Protein AF-0000000076653773 (afdb_homodimer)

InterPro domains:
  IPR004235 Scytalone dehydratase [PIRSF024851] (6-159)
  IPR032710 NTF2-like domain superfamily [SSF54427] (7-157)
  IPR049884 Scytalone dehydratase-like [PF02982] (9-159)

Radius of gyration: 20.63 Å; Cα contacts (8 Å, |Δi|>4): 751; chains: 2; bounding box: 47×54×40 Å

Solvent-accessible surface area (backbone atoms only — not comparable to full-atom values): 16698 Å² total; per-residue (Å²): 126,78,69,38,83,61,54,62,64,56,52,53,53,54,40,30,48,52,32,44,51,28,51,20,56,44,68,66,34,60,68,62,40,57,71,42,45,28,72,47,22,30,39,41,35,50,86,76,80,65,43,72,36,82,68,36,44,37,70,56,52,50,52,56,50,52,27,64,34,41,65,38,17,86,42,44,48,49,44,53,42,32,57,65,69,51,72,35,25,44,94,86,69,32,36,42,36,41,30,35,31,39,37,40,36,39,21,31,76,43,90,84,61,82,47,79,68,35,41,21,33,38,40,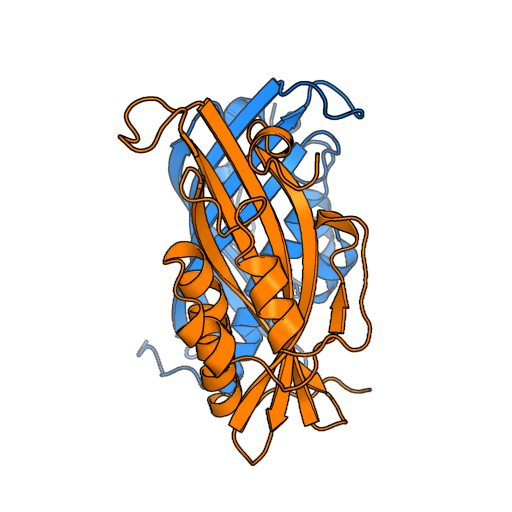32,38,37,36,36,31,33,37,68,58,94,87,36,80,20,43,30,27,39,37,61,45,78,76,52,68,44,83,44,50,84,67,54,45,68,48,85,102,126,78,70,40,84,56,54,58,71,58,52,54,54,54,48,50,48,54,51,44,50,28,50,20,56,45,66,65,35,61,69,62,40,56,71,42,45,28,73,48,22,31,40,42,35,51,84,79,79,65,42,70,38,81,66,36,46,38,70,56,51,51,50,56,50,50,27,64,34,42,67,38,16,84,41,45,48,49,42,53,43,73,38,37,45,36,70,35,24,43,90,86,66,32,35,40,38,41,30,36,32,39,39,38,35,38,21,31,78,44,90,84,62,81,48,80,66,36,43,20,33,36,38,34,37,37,34,36,32,33,36,68,58,95,87,37,81,19,43,29,27,40,37,62,45,81,75,52,68,46,80,45,51,85,68,54,45,66,48,86,102

Foldseek 3Di:
DPQDDDDVVVVVQVVVLVVQCFVCLQVVVLVSVLVFADQWAWEDCCVPLNDTDHTHGSVRVSCVCCPCLHSVVLQKGKGWDWDDKDWTADPVGKIKIKTWTKIKMWGAPDNVRPHTDWIKIWTWMKIWIWDDDPNHIHTHYIDIGTDDMDTCNVPRGRVSD/DPFDDDDPVVVVQVVVLVVQCFVCLQVVVLVSVLVFADQWAWEDCCVPLNDTDHTDGSVVVSCVCLPCLHSVVLQKGKGWDWDDKDWTADPVGKMKIKTWTKMKMWGAPDNVRPHTDWIKIWGWIKIWIWDDDPNHIHTHYIDIGTDDMDTDPVPGGRVSD

Secondary structure (DSSP, 8-state):
---BPPPHHHHHHHHHHHHHHHHHHHHT-HHHHHHHEEEEEEEEETTTTSEEEEEEEHHHHHHHHT-TTTTT-TTEEEEEEEEEEEEEE-TTS-EEEEEEEEEEEEEESSTT--SEEEEEEEEEEEEEEEEEETTEEEEEEEEEEEEEEEE-GGGT-STT-/---BPPPHHHHHHHHHHHHHHHHHHHHT-HHHHHHHEEEEEEEEETTTTSEEEEEEEHHHHHHHHT-TTTTT-TTEEEEEEEEEEEEEE-TTS-EEEEEEEEEEEEEESSTT--SEEEEEEEEEEEEEEEEEETTEEEEEEEEEEEEEEEE-GGGT-STT-

Sequence (322 aa):
MVASRVDPADALQVAAITFDWGDSLDAKDWDRLASIVAPELVVDYTVVTGEKWDAMPAKDFVAMVSDPGFVGDPLVVSQHFIGASKYEALSDGRIIGTHQLRAAHQRYTGPDKKTVEAKGHCHAVMQHTYAKIDGKWKLAGLKPTMYWNEHDFSKIFKGSQMVASRVDPADALQVAAITFDWGDSLDAKDWDRLASIVAPELVVDYTVVTGEKWDAMPAKDFVAMVSDPGFVGDPLVVSQHFIGASKYEALSDGRIIGTHQLRAAHQRYTGPDKKTVEAKGHCHAVMQHTYAKIDGKWKLAGLKPTMYWNEHDFSKIFKGSQ

Organism: Fusarium proliferatum (strain ET1) (NCBI:txid1227346)

Structure (mmCIF, N/CA/C/O backbone):
data_AF-0000000076653773-model_v1
#
loop_
_entity.id
_entity.type
_entity.pdbx_description
1 polymer 'Probable scytalone dehydratase'
#
loop_
_atom_site.group_PDB
_atom_site.id
_atom_site.type_symbol
_atom_site.label_atom_id
_atom_site.label_alt_id
_atom_site.label_comp_id
_atom_site.label_asym_id
_atom_site.label_entity_id
_atom_site.label_seq_id
_atom_site.pdbx_PDB_ins_code
_atom_site.Cartn_x
_atom_site.Cartn_y
_atom_site.Cartn_z
_atom_site.occupancy
_atom_site.B_iso_or_equiv
_atom_site.auth_seq_id
_atom_site.auth_comp_id
_atom_site.auth_asym_id
_atom_site.auth_atom_id
_atom_site.pdbx_PDB_model_num
ATOM 1 N N . MET A 1 1 ? 12.734 29.359 -9.758 1 43 1 MET A N 1
ATOM 2 C CA . MET A 1 1 ? 13.945 28.703 -9.258 1 43 1 MET A CA 1
ATOM 3 C C . MET A 1 1 ? 14.148 27.344 -9.922 1 43 1 MET A C 1
ATOM 5 O O . MET A 1 1 ? 13.188 26.641 -10.211 1 43 1 MET A O 1
ATOM 9 N N . VAL A 1 2 ? 15.188 27.203 -10.562 1 47.25 2 VAL A N 1
ATOM 10 C CA . VAL A 1 2 ? 15.438 26.047 -11.422 1 47.25 2 VAL A CA 1
ATOM 11 C C . VAL A 1 2 ? 15.273 24.766 -10.617 1 47.25 2 VAL A C 1
ATOM 13 O O . VAL A 1 2 ? 15.852 24.625 -9.539 1 47.25 2 VAL A O 1
ATOM 16 N N . ALA A 1 3 ? 14.156 24.078 -10.867 1 58.59 3 ALA A N 1
ATOM 17 C CA . ALA A 1 3 ? 13.945 22.75 -10.297 1 58.59 3 ALA A CA 1
ATOM 18 C C . ALA A 1 3 ? 15.188 21.891 -10.469 1 58.59 3 ALA A C 1
ATOM 20 O O . ALA A 1 3 ? 15.734 21.781 -11.57 1 58.59 3 ALA A O 1
ATOM 21 N N . SER A 1 4 ? 16.125 21.906 -9.359 1 75.5 4 SER A N 1
ATOM 22 C CA . SER A 1 4 ? 17.297 21.031 -9.469 1 75.5 4 SER A CA 1
ATOM 23 C C . SER A 1 4 ? 16.906 19.562 -9.352 1 75.5 4 SER A C 1
ATOM 25 O O . SER A 1 4 ? 15.852 19.234 -8.82 1 75.5 4 SER A O 1
ATOM 27 N N . ARG A 1 5 ? 17.609 18.812 -10.062 1 89.56 5 ARG A N 1
ATOM 28 C CA . ARG A 1 5 ? 17.484 17.359 -10.047 1 89.56 5 ARG A CA 1
ATOM 29 C C . ARG A 1 5 ? 17.594 16.812 -8.625 1 89.56 5 ARG A C 1
ATOM 31 O O . ARG A 1 5 ? 18.422 17.281 -7.844 1 89.56 5 ARG A O 1
ATOM 38 N N . VAL A 1 6 ? 16.734 16.062 -8.188 1 96.06 6 VAL A N 1
ATOM 39 C CA . VAL A 1 6 ? 16.75 15.43 -6.871 1 96.06 6 VAL A CA 1
ATOM 40 C C . VAL A 1 6 ? 17.688 14.227 -6.898 1 96.06 6 VAL A C 1
ATOM 42 O O . VAL A 1 6 ? 17.688 13.445 -7.859 1 96.06 6 VAL A O 1
ATOM 45 N N . ASP A 1 7 ? 18.562 14.086 -5.93 1 94.88 7 ASP A N 1
ATOM 46 C CA . ASP A 1 7 ? 19.391 12.898 -5.762 1 94.88 7 ASP A CA 1
ATOM 47 C C . ASP A 1 7 ? 18.531 11.648 -5.586 1 94.88 7 ASP A C 1
ATOM 49 O O . ASP A 1 7 ? 17.625 11.625 -4.75 1 94.88 7 ASP A O 1
ATOM 53 N N . PRO A 1 8 ? 18.844 10.609 -6.371 1 95.88 8 PRO A N 1
ATOM 54 C CA . PRO A 1 8 ? 18 9.406 -6.27 1 95.88 8 PRO A CA 1
ATOM 55 C C . PRO A 1 8 ? 17.984 8.828 -4.855 1 95.88 8 PRO A C 1
ATOM 57 O O . PRO A 1 8 ? 16.953 8.281 -4.426 1 95.88 8 PRO A O 1
ATOM 60 N N . ALA A 1 9 ? 19.031 8.883 -4.133 1 95 9 ALA A N 1
ATOM 61 C CA . ALA A 1 9 ? 19.047 8.383 -2.762 1 95 9 ALA A CA 1
ATOM 62 C C . ALA A 1 9 ? 18.109 9.195 -1.87 1 95 9 ALA A C 1
ATOM 64 O O . ALA A 1 9 ? 17.453 8.641 -0.989 1 95 9 ALA A O 1
ATOM 65 N N . ASP A 1 10 ? 18.078 10.516 -2.064 1 96.38 10 ASP A N 1
ATOM 66 C CA . ASP A 1 10 ? 17.141 11.375 -1.334 1 96.38 10 ASP A CA 1
ATOM 67 C C . ASP A 1 10 ? 15.703 11.078 -1.728 1 96.38 10 ASP A C 1
ATOM 69 O O . ASP A 1 10 ? 14.812 11.055 -0.873 1 96.38 10 ASP A O 1
ATOM 73 N N . ALA A 1 11 ? 15.484 10.805 -3.051 1 97.19 11 ALA A N 1
ATOM 74 C CA . ALA A 1 11 ? 14.148 10.492 -3.533 1 97.19 11 ALA A CA 1
ATOM 75 C C . ALA A 1 11 ? 13.609 9.227 -2.869 1 97.19 11 ALA A C 1
ATOM 77 O O . ALA A 1 11 ? 12.43 9.156 -2.508 1 97.19 11 ALA A O 1
ATOM 78 N N . LEU A 1 12 ? 14.484 8.25 -2.66 1 97.38 12 LEU A N 1
ATOM 79 C CA . LEU A 1 12 ? 14.07 7.016 -1.995 1 97.38 12 LEU A CA 1
ATOM 80 C C . LEU A 1 12 ? 13.695 7.285 -0.541 1 97.38 12 LEU A C 1
ATOM 82 O O . LEU A 1 12 ? 12.742 6.699 -0.025 1 97.38 12 LEU A O 1
ATOM 86 N N . GLN A 1 13 ? 14.398 8.188 0.102 1 97.31 13 GLN A N 1
ATOM 87 C CA . GLN A 1 13 ? 14.133 8.492 1.503 1 97.31 13 GLN A CA 1
ATOM 88 C C . GLN A 1 13 ? 12.805 9.219 1.662 1 97.31 13 GLN A C 1
ATOM 90 O O . GLN A 1 13 ? 12.016 8.898 2.557 1 97.31 13 GLN A O 1
ATOM 95 N N . VAL A 1 14 ? 12.578 10.188 0.774 1 98.44 14 VAL A N 1
ATOM 96 C CA . VAL A 1 14 ? 11.336 10.93 0.956 1 98.44 14 VAL A CA 1
ATOM 97 C C . VAL A 1 14 ? 10.164 10.102 0.438 1 98.44 14 VAL A C 1
ATOM 99 O O . VAL A 1 14 ? 9.047 10.219 0.947 1 98.44 14 VAL A O 1
ATOM 102 N N . ALA A 1 15 ? 10.359 9.156 -0.509 1 98.5 15 ALA A N 1
ATOM 103 C CA . ALA A 1 15 ? 9.32 8.195 -0.887 1 98.5 15 ALA A CA 1
ATOM 104 C C . ALA A 1 15 ? 8.93 7.316 0.295 1 98.5 15 ALA A C 1
ATOM 106 O O . ALA A 1 15 ? 7.754 6.992 0.475 1 98.5 15 ALA A O 1
ATOM 107 N N . ALA A 1 16 ? 9.898 6.926 1.063 1 98.5 16 ALA A N 1
ATOM 108 C CA . ALA A 1 16 ? 9.625 6.137 2.262 1 98.5 16 ALA A CA 1
ATOM 109 C C . ALA A 1 16 ? 8.766 6.918 3.25 1 98.5 16 ALA A C 1
ATOM 111 O O . ALA A 1 16 ? 7.898 6.348 3.914 1 98.5 16 ALA A O 1
ATOM 112 N N . ILE A 1 17 ? 8.984 8.188 3.352 1 98.88 17 ILE A N 1
ATOM 113 C CA . ILE A 1 17 ? 8.18 9.047 4.211 1 98.88 17 ILE A CA 1
ATOM 114 C C . ILE A 1 17 ? 6.742 9.086 3.691 1 98.88 17 ILE A C 1
ATOM 116 O O . ILE A 1 17 ? 5.789 9 4.473 1 98.88 17 ILE A O 1
ATOM 120 N N . THR A 1 18 ? 6.574 9.211 2.375 1 98.88 18 THR A N 1
ATOM 121 C CA . THR A 1 18 ? 5.242 9.211 1.774 1 98.88 18 THR A CA 1
ATOM 122 C C . THR A 1 18 ? 4.527 7.891 2.053 1 98.88 18 THR A C 1
ATOM 124 O O . THR A 1 18 ? 3.346 7.883 2.41 1 98.88 18 THR A O 1
ATOM 127 N N . PHE A 1 19 ? 5.234 6.785 1.894 1 98.88 19 PHE A N 1
ATOM 128 C CA . PHE A 1 19 ? 4.68 5.48 2.25 1 98.88 19 PHE A CA 1
ATOM 129 C C . PHE A 1 19 ? 4.219 5.469 3.703 1 98.88 19 PHE A C 1
ATOM 131 O O . PHE A 1 19 ? 3.09 5.074 3.998 1 98.88 19 PHE A O 1
ATOM 138 N N . ASP A 1 20 ? 5.086 5.859 4.57 1 98.88 20 ASP A N 1
ATOM 139 C CA . ASP A 1 20 ? 4.789 5.809 6 1 98.88 20 ASP A CA 1
ATOM 140 C C . ASP A 1 20 ? 3.637 6.746 6.355 1 98.88 20 ASP A C 1
ATOM 142 O O . ASP A 1 20 ? 2.842 6.449 7.25 1 98.88 20 ASP A O 1
ATOM 146 N N . TRP A 1 21 ? 3.6 7.926 5.695 1 98.88 21 TRP A N 1
ATOM 147 C CA . TRP A 1 21 ? 2.459 8.812 5.91 1 98.88 21 TRP A CA 1
ATOM 148 C C . TRP A 1 21 ? 1.149 8.094 5.586 1 98.88 21 TRP A C 1
ATOM 150 O O . TRP A 1 21 ? 0.257 8.008 6.434 1 98.88 21 TRP A O 1
ATOM 160 N N . GLY A 1 22 ? 1.02 7.559 4.461 1 98.81 22 GLY A N 1
ATOM 161 C CA . GLY A 1 22 ? -0.205 6.883 4.062 1 98.81 22 GLY A CA 1
ATOM 162 C C . GLY A 1 22 ? -0.528 5.676 4.918 1 98.81 22 GLY A C 1
ATOM 163 O O . GLY A 1 22 ? -1.649 5.539 5.414 1 98.81 22 GLY A O 1
ATOM 164 N N . ASP A 1 23 ? 0.45 4.852 5.086 1 98.81 23 ASP A N 1
ATOM 165 C CA . ASP A 1 23 ? 0.193 3.566 5.727 1 98.81 23 ASP A CA 1
ATOM 166 C C . ASP A 1 23 ? -0.025 3.734 7.227 1 98.81 23 ASP A C 1
ATOM 168 O O . ASP A 1 23 ? -0.75 2.953 7.848 1 98.81 23 ASP A O 1
ATOM 172 N N . SER A 1 24 ? 0.622 4.711 7.91 1 98.81 24 SER A N 1
ATOM 173 C CA . SER A 1 24 ? 0.341 4.938 9.328 1 98.81 24 SER A CA 1
ATOM 174 C C . SER A 1 24 ? -1.105 5.371 9.539 1 98.81 24 SER A C 1
ATOM 176 O O . SER A 1 24 ? -1.725 5.008 10.539 1 98.81 24 SER A O 1
ATOM 178 N N . LEU A 1 25 ? -1.676 6.199 8.609 1 98.69 25 LEU A N 1
ATOM 179 C CA . LEU A 1 25 ? -3.088 6.562 8.664 1 98.69 25 LEU A CA 1
ATOM 180 C C . LEU A 1 25 ? -3.973 5.324 8.57 1 98.69 25 LEU A C 1
ATOM 182 O O . LEU A 1 25 ? -4.887 5.145 9.375 1 98.69 25 LEU A O 1
ATOM 186 N N . ASP A 1 26 ? -3.703 4.469 7.637 1 98.75 26 ASP A N 1
ATOM 187 C CA . ASP A 1 26 ? -4.52 3.291 7.348 1 98.75 26 ASP A CA 1
ATOM 188 C C . ASP A 1 26 ? -4.453 2.283 8.492 1 98.75 26 ASP A C 1
ATOM 190 O O . ASP A 1 26 ? -5.445 1.621 8.805 1 98.75 26 ASP A O 1
ATOM 194 N N . ALA A 1 27 ? -3.248 2.152 9.125 1 98.5 27 ALA A N 1
ATOM 195 C CA . ALA A 1 27 ? -3.027 1.219 10.227 1 98.5 27 ALA A CA 1
ATOM 196 C C . ALA A 1 27 ? -3.354 1.866 11.57 1 98.5 27 ALA A C 1
ATOM 198 O O . ALA A 1 27 ? -3.303 1.208 12.609 1 98.5 27 ALA A O 1
ATOM 199 N N . LYS A 1 28 ? -3.656 3.135 11.562 1 98.44 28 LYS A N 1
ATOM 200 C CA . LYS A 1 28 ? -3.857 3.93 12.766 1 98.44 28 LYS A CA 1
ATOM 201 C C . LYS A 1 28 ? -2.678 3.781 13.727 1 98.44 28 LYS A C 1
ATOM 203 O O . LYS A 1 28 ? -2.867 3.553 14.922 1 98.44 28 LYS A O 1
ATOM 208 N N . ASP A 1 29 ? -1.509 3.848 13.172 1 98.75 29 ASP A N 1
ATOM 209 C CA . ASP A 1 29 ? -0.243 3.826 13.898 1 98.75 29 ASP A CA 1
ATOM 210 C C . ASP A 1 29 ? 0.295 5.238 14.109 1 98.75 29 ASP A C 1
ATOM 212 O O . ASP A 1 29 ? 1.144 5.703 13.344 1 98.75 29 ASP A O 1
ATOM 216 N N . TRP A 1 30 ? -0.108 5.887 15.133 1 98.81 30 TRP A N 1
ATOM 217 C CA . TRP A 1 30 ? 0.126 7.316 15.328 1 98.81 30 TRP A CA 1
ATOM 218 C C . TRP A 1 30 ? 1.553 7.574 15.797 1 98.81 30 TRP A C 1
ATOM 220 O O . TRP A 1 30 ? 2.123 8.633 15.523 1 98.81 30 TRP A O 1
ATOM 230 N N . ASP A 1 31 ? 2.158 6.641 16.484 1 98.75 31 ASP A N 1
ATOM 231 C CA . ASP A 1 31 ? 3.574 6.77 16.812 1 98.75 31 ASP A CA 1
ATOM 232 C C . ASP A 1 31 ? 4.434 6.816 15.555 1 98.75 31 ASP A C 1
ATOM 234 O O . ASP A 1 31 ? 5.383 7.602 15.477 1 98.75 31 ASP A O 1
ATOM 238 N N . ARG A 1 32 ? 4.121 5.945 14.641 1 98.69 32 ARG A N 1
ATOM 239 C CA . ARG A 1 32 ? 4.84 5.949 13.367 1 98.69 32 ARG A CA 1
ATOM 240 C C . ARG A 1 32 ? 4.637 7.266 12.625 1 98.69 32 ARG A C 1
ATOM 242 O O . ARG A 1 32 ? 5.59 7.836 12.094 1 98.69 32 ARG A O 1
ATOM 249 N N . LEU A 1 33 ? 3.361 7.809 12.57 1 98.88 33 LEU A N 1
ATOM 250 C CA . LEU A 1 33 ? 3.123 9.109 11.961 1 98.88 33 LEU A CA 1
ATOM 251 C C . LEU A 1 33 ? 3.967 10.188 12.633 1 98.88 33 LEU A C 1
ATOM 253 O O . LEU A 1 33 ? 4.641 10.969 11.961 1 98.88 33 LEU A O 1
ATOM 257 N N . ALA A 1 34 ? 4.016 10.172 13.922 1 98.81 34 ALA A N 1
ATOM 258 C CA . ALA A 1 34 ? 4.758 11.172 14.688 1 98.81 34 ALA A CA 1
ATOM 259 C C . ALA A 1 34 ? 6.25 11.102 14.383 1 98.81 34 ALA A C 1
ATOM 261 O O . ALA A 1 34 ? 6.938 12.125 14.383 1 98.81 34 ALA A O 1
ATOM 262 N N . SER A 1 35 ? 6.742 9.961 14.094 1 98.5 35 SER A N 1
ATOM 263 C CA . SER A 1 35 ? 8.18 9.758 13.914 1 98.5 35 SER A CA 1
ATOM 264 C C . SER A 1 35 ? 8.656 10.352 12.594 1 98.5 35 SER A C 1
ATOM 266 O O . SER A 1 35 ? 9.852 10.609 12.422 1 98.5 35 SER A O 1
ATOM 268 N N . ILE A 1 36 ? 7.793 10.625 11.648 1 98.75 36 ILE A N 1
ATOM 269 C CA . ILE A 1 36 ? 8.25 11.047 10.328 1 98.75 36 ILE A CA 1
ATOM 270 C C . ILE A 1 36 ? 7.957 12.531 10.125 1 98.75 36 ILE A C 1
ATOM 272 O O . ILE A 1 36 ? 8.375 13.125 9.125 1 98.75 36 ILE A O 1
ATOM 276 N N . VAL A 1 37 ? 7.219 13.211 11 1 98.75 37 VAL A N 1
ATOM 277 C CA . VAL A 1 37 ? 6.816 14.602 10.773 1 98.75 37 VAL A CA 1
ATOM 278 C C . VAL A 1 37 ? 7.852 15.539 11.391 1 98.75 37 VAL A C 1
ATOM 280 O O . VAL A 1 37 ? 8.469 15.219 12.406 1 98.75 37 VAL A O 1
ATOM 283 N N . ALA A 1 38 ? 8.094 16.688 10.781 1 98.81 38 ALA A N 1
ATOM 284 C CA . ALA A 1 38 ? 8.938 17.766 11.297 1 98.81 38 ALA A CA 1
ATOM 285 C C . ALA A 1 38 ? 8.32 18.406 12.531 1 98.81 38 ALA A C 1
ATOM 287 O O . ALA A 1 38 ? 7.113 18.281 12.766 1 98.81 38 ALA A O 1
ATOM 288 N N . PRO A 1 39 ? 9.094 19.109 13.312 1 98.5 39 PRO A N 1
ATOM 289 C CA . PRO A 1 39 ? 8.57 19.734 14.523 1 98.5 39 PRO A CA 1
ATOM 290 C C . PRO A 1 39 ? 7.402 20.688 14.234 1 98.5 39 PRO A C 1
ATOM 292 O O . PRO A 1 39 ? 6.496 20.812 15.062 1 98.5 39 PRO A O 1
ATOM 295 N N . GLU A 1 40 ? 7.5 21.328 13.062 1 98.25 40 GLU A N 1
ATOM 296 C CA . GLU A 1 40 ? 6.406 22.156 12.555 1 98.25 40 GLU A CA 1
ATOM 297 C C . GLU A 1 40 ? 6.117 21.844 11.094 1 98.25 40 GLU A C 1
ATOM 299 O O . GLU A 1 40 ? 7.035 21.547 10.32 1 98.25 40 GLU A O 1
ATOM 304 N N . LEU A 1 41 ? 4.844 21.953 10.781 1 98.19 41 LEU A N 1
ATOM 305 C CA . LEU A 1 41 ? 4.402 21.656 9.422 1 98.19 41 LEU A CA 1
ATOM 306 C C . LEU A 1 41 ? 3.541 22.781 8.867 1 98.19 41 LEU A C 1
ATOM 308 O O . LEU A 1 41 ? 2.734 23.359 9.594 1 98.19 41 LEU A O 1
ATOM 312 N N . VAL A 1 42 ? 3.678 23.031 7.578 1 98.56 42 VAL A N 1
ATOM 313 C CA . VAL A 1 42 ? 2.645 23.75 6.844 1 98.56 42 VAL A CA 1
ATOM 314 C C . VAL A 1 42 ? 1.527 22.781 6.445 1 98.56 42 VAL A C 1
ATOM 316 O O . VAL A 1 42 ? 1.763 21.812 5.711 1 98.56 42 VAL A O 1
ATOM 319 N N . VAL A 1 43 ? 0.323 22.984 6.949 1 98.44 43 VAL A N 1
ATOM 320 C CA . VAL A 1 43 ? -0.826 22.141 6.633 1 98.44 43 VAL A CA 1
ATOM 321 C C . VAL A 1 43 ? -1.891 22.969 5.914 1 98.44 43 VAL A C 1
ATOM 323 O O . VAL A 1 43 ? -2.518 23.844 6.516 1 98.44 43 VAL A O 1
ATOM 326 N N . ASP A 1 44 ? -2.018 22.734 4.637 1 98.06 44 ASP A N 1
ATOM 327 C CA . ASP A 1 44 ? -3.078 23.375 3.869 1 98.06 44 ASP A CA 1
ATOM 328 C C . ASP A 1 44 ? -4.238 22.406 3.619 1 98.06 44 ASP A C 1
ATOM 330 O O . ASP A 1 44 ? -4.305 21.766 2.568 1 98.06 44 ASP A O 1
ATOM 334 N N . TYR A 1 45 ? -5.223 22.297 4.52 1 95.81 45 TYR A N 1
ATOM 335 C CA . TYR A 1 45 ? -6.41 21.453 4.422 1 95.81 45 TYR A CA 1
ATOM 336 C C . TYR A 1 45 ? -7.633 22.281 4.035 1 95.81 45 TYR A C 1
ATOM 338 O O . TYR A 1 45 ? -8.758 21.953 4.41 1 95.81 45 TYR A O 1
ATOM 346 N N . THR A 1 46 ? -7.391 23.328 3.309 1 93.88 46 THR A N 1
ATOM 347 C CA . THR A 1 46 ? -8.492 24.172 2.85 1 93.88 46 THR A CA 1
ATOM 348 C C . THR A 1 46 ? -9.539 23.328 2.121 1 93.88 46 THR A C 1
ATOM 350 O O . THR A 1 46 ? -10.742 23.516 2.322 1 93.88 46 THR A O 1
ATOM 353 N N . VAL A 1 47 ? -9.227 22.359 1.385 1 89.44 47 VAL A N 1
ATOM 354 C CA . VAL A 1 47 ? -10.148 21.594 0.562 1 89.44 47 VAL A CA 1
ATOM 355 C C . VAL A 1 47 ? -10.719 20.422 1.372 1 89.44 47 VAL A C 1
ATOM 357 O O . VAL A 1 47 ? -11.602 19.703 0.906 1 89.44 47 VAL A O 1
ATOM 360 N N . VAL A 1 48 ? -10.188 20.172 2.562 1 85.12 48 VAL A N 1
ATOM 361 C CA . VAL A 1 48 ? -10.609 19.047 3.383 1 85.12 48 VAL A CA 1
ATOM 362 C C . VAL A 1 48 ? -11.484 19.547 4.535 1 85.12 48 VAL A C 1
ATOM 364 O O . VAL A 1 48 ? -12.641 19.141 4.664 1 85.12 48 VAL A O 1
ATOM 367 N N . THR A 1 49 ? -10.898 20.453 5.301 1 84.94 49 THR A N 1
ATOM 368 C CA . THR A 1 49 ? -11.578 20.938 6.5 1 84.94 49 THR A CA 1
ATOM 369 C C . THR A 1 49 ? -11.875 22.438 6.383 1 84.94 49 THR A C 1
ATOM 371 O O . THR A 1 49 ? -12.555 23.016 7.238 1 84.94 49 THR A O 1
ATOM 374 N N . GLY A 1 50 ? -11.328 23.094 5.398 1 89.75 50 GLY A N 1
ATOM 375 C CA . GLY A 1 50 ? -11.477 24.531 5.254 1 89.75 50 GLY A CA 1
ATOM 376 C C . GLY A 1 50 ? -10.414 25.312 6.008 1 89.75 50 GLY A C 1
ATOM 377 O O . GLY A 1 50 ? -10.492 26.531 6.105 1 89.75 50 GLY A O 1
ATOM 378 N N . GLU A 1 51 ? -9.422 24.672 6.602 1 93.44 51 GLU A N 1
ATOM 379 C CA . GLU A 1 51 ? -8.438 25.328 7.457 1 93.44 51 GLU A CA 1
ATOM 380 C C . GLU A 1 51 ? -7.031 25.219 6.871 1 93.44 51 GLU A C 1
ATOM 382 O O . GLU A 1 51 ? -6.754 24.312 6.078 1 93.44 51 GLU A O 1
ATOM 387 N N . LYS A 1 52 ? -6.246 26.156 7.23 1 97.25 52 LYS A N 1
ATOM 388 C CA . LYS A 1 52 ? -4.832 26.188 6.867 1 97.25 52 LYS A CA 1
ATOM 389 C C . LYS A 1 52 ? -3.977 26.656 8.039 1 97.25 52 LYS A C 1
ATOM 391 O O . LYS A 1 52 ? -4.348 27.594 8.758 1 97.25 52 LYS A O 1
ATOM 396 N N . TRP A 1 53 ? -2.873 26.031 8.242 1 97.81 53 TRP A N 1
ATOM 397 C CA . TRP A 1 53 ? -1.896 26.391 9.258 1 97.81 53 TRP A CA 1
ATOM 398 C C . TRP A 1 53 ? -0.506 26.547 8.648 1 97.81 53 TRP A C 1
ATOM 400 O O . TRP A 1 53 ? 0.014 25.625 8.023 1 97.81 53 TRP A O 1
ATOM 410 N N . ASP A 1 54 ? 0.133 27.641 8.844 1 97.44 54 ASP A N 1
ATOM 411 C CA . ASP A 1 54 ? 1.444 27.906 8.266 1 97.44 54 ASP A CA 1
ATOM 412 C C . ASP A 1 54 ? 2.555 27.266 9.094 1 97.44 54 ASP A C 1
ATOM 414 O O . ASP A 1 54 ? 3.658 27.031 8.594 1 97.44 54 ASP A O 1
ATOM 418 N N . ALA A 1 55 ? 2.234 27.047 10.352 1 98.06 55 ALA A N 1
ATOM 419 C CA . ALA A 1 55 ? 3.191 26.422 11.25 1 98.06 55 ALA A CA 1
ATOM 420 C C . ALA A 1 55 ? 2.475 25.625 12.344 1 98.06 55 ALA A C 1
ATOM 422 O O . ALA A 1 55 ? 2.348 26.109 13.477 1 98.06 55 ALA A O 1
ATOM 423 N N . MET A 1 56 ? 2.068 24.406 12.062 1 98.31 56 MET A N 1
ATOM 424 C CA . MET A 1 56 ? 1.393 23.562 13.031 1 98.31 56 MET A CA 1
ATOM 425 C C . MET A 1 56 ? 2.395 22.688 13.773 1 98.31 56 MET A C 1
ATOM 427 O O . MET A 1 56 ? 3.209 22 13.156 1 98.31 56 MET A O 1
ATOM 43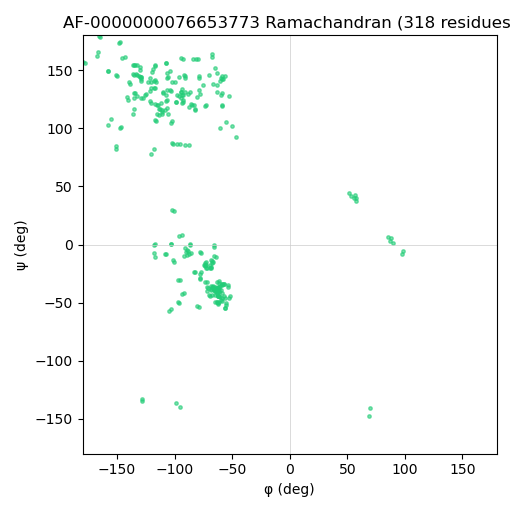1 N N . PRO A 1 57 ? 2.398 22.766 15.133 1 98.81 57 PRO A N 1
ATOM 432 C CA . PRO A 1 57 ? 3.26 21.812 15.852 1 98.81 57 PRO A CA 1
ATOM 433 C C . PRO A 1 57 ? 2.949 20.359 15.516 1 98.81 57 PRO A C 1
ATOM 435 O O . PRO A 1 57 ? 1.782 20 15.352 1 98.81 57 PRO A O 1
ATOM 438 N N . ALA A 1 58 ? 3.967 19.516 15.469 1 98.69 58 ALA A N 1
ATOM 439 C CA . ALA A 1 58 ? 3.838 18.109 15.148 1 98.69 58 ALA A CA 1
ATOM 440 C C . ALA A 1 58 ? 2.779 17.438 16.016 1 98.69 58 ALA A C 1
ATOM 442 O O . ALA A 1 58 ? 1.95 16.672 15.523 1 98.69 58 ALA A O 1
ATOM 443 N N . LYS A 1 59 ? 2.803 17.734 17.297 1 98.56 59 LYS A N 1
ATOM 444 C CA . LYS A 1 59 ? 1.873 17.109 18.25 1 98.56 59 LYS A CA 1
ATOM 445 C C . LYS A 1 59 ? 0.427 17.453 17.891 1 98.56 59 LYS A C 1
ATOM 447 O O . LYS A 1 59 ? -0.459 16.594 18 1 98.56 59 LYS A O 1
ATOM 452 N N . ASP A 1 60 ? 0.193 18.672 17.422 1 98.44 60 ASP A N 1
ATOM 453 C CA . ASP A 1 60 ? -1.151 19.109 17.047 1 98.44 60 ASP A CA 1
ATOM 454 C C . ASP A 1 60 ? -1.605 18.422 15.758 1 98.44 60 ASP A C 1
ATOM 456 O O . ASP A 1 60 ? -2.773 18.062 15.625 1 98.44 60 ASP A O 1
ATOM 460 N N . PHE A 1 61 ? -0.731 18.281 14.859 1 98.5 61 PHE A N 1
ATOM 461 C CA . PHE A 1 61 ? -1.043 17.609 13.602 1 98.5 61 PHE A CA 1
ATOM 462 C C . PHE A 1 61 ? -1.465 16.156 13.859 1 98.5 61 PHE A C 1
ATOM 464 O O . PHE A 1 61 ? -2.508 15.719 13.375 1 98.5 61 PHE A O 1
ATOM 471 N N . VAL A 1 62 ? -0.652 15.438 14.648 1 98.75 62 VAL A N 1
ATOM 472 C CA . VAL A 1 62 ? -0.947 14.039 14.945 1 98.75 62 VAL A CA 1
ATOM 473 C C . VAL A 1 62 ? -2.27 13.938 15.695 1 98.75 62 VAL A C 1
ATOM 475 O O . VAL A 1 62 ? -3.08 13.047 15.43 1 98.75 62 VAL A O 1
ATOM 478 N N . ALA A 1 63 ? -2.527 14.891 16.625 1 98.31 63 ALA A N 1
ATOM 479 C CA . ALA A 1 63 ? -3.781 14.914 17.375 1 98.31 63 ALA A CA 1
ATOM 480 C C . ALA A 1 63 ? -4.973 15.125 16.453 1 98.31 63 ALA A C 1
ATOM 482 O O . ALA A 1 63 ? -6.016 14.492 16.609 1 98.31 63 ALA A O 1
ATOM 483 N N . MET A 1 64 ? -4.824 15.977 15.523 1 96.94 64 MET A N 1
ATOM 484 C CA . MET A 1 64 ? -5.898 16.266 14.578 1 96.94 64 MET A CA 1
ATOM 485 C C . MET A 1 64 ? -6.215 15.031 13.734 1 96.94 64 MET A C 1
ATOM 487 O O . MET A 1 64 ? -7.371 14.617 13.633 1 96.94 64 MET A O 1
ATOM 491 N N . VAL A 1 65 ? -5.191 14.414 13.172 1 97.06 65 VAL A N 1
ATOM 492 C CA . VAL A 1 65 ? -5.359 13.297 12.25 1 97.06 65 VAL A CA 1
ATOM 493 C C . VAL A 1 65 ? -5.902 12.078 13.008 1 97.06 65 VAL A C 1
ATOM 495 O O . VAL A 1 65 ? -6.758 11.352 12.492 1 97.06 65 VAL A O 1
ATOM 498 N N . SER A 1 66 ? -5.484 11.875 14.25 1 98.19 66 SER A N 1
ATOM 499 C CA . SER A 1 66 ? -5.848 10.688 15.031 1 98.19 66 SER A CA 1
ATOM 500 C C . SER A 1 66 ? -7.176 10.891 15.75 1 98.19 66 SER A C 1
ATOM 502 O O . SER A 1 66 ? -7.641 10 16.469 1 98.19 66 SER A O 1
ATOM 504 N N . ASP A 1 67 ? -7.773 11.992 15.586 1 97.56 67 ASP A N 1
ATOM 505 C CA . ASP A 1 67 ? -9.016 12.312 16.281 1 97.56 67 ASP A CA 1
ATOM 506 C C . ASP A 1 67 ? -10.102 11.289 15.953 1 97.56 67 ASP A C 1
ATOM 508 O O . ASP A 1 67 ? -10.258 10.891 14.797 1 97.56 67 ASP A O 1
ATOM 512 N N . PRO A 1 68 ? -10.961 10.906 16.938 1 96.5 68 PRO A N 1
ATOM 513 C CA . PRO A 1 68 ? -12.031 9.93 16.703 1 96.5 68 PRO A CA 1
ATOM 514 C C . PRO A 1 68 ? -13.125 10.453 15.773 1 96.5 68 PRO A C 1
ATOM 516 O O . PRO A 1 68 ? -13.953 9.68 15.297 1 96.5 68 PRO A O 1
ATOM 519 N N . GLY A 1 69 ? -13.156 11.688 15.531 1 95.19 69 GLY A N 1
ATOM 520 C CA . GLY A 1 69 ? -14.086 12.258 14.562 1 95.19 69 GLY A CA 1
ATOM 521 C C . GLY A 1 69 ? -13.508 12.328 13.164 1 95.19 69 GLY A C 1
ATOM 522 O O . GLY A 1 69 ? -14.172 12.805 12.242 1 95.19 69 GLY A O 1
ATOM 523 N N . PHE A 1 70 ? -12.273 11.945 13.039 1 96 70 PHE A N 1
ATOM 524 C CA . PHE A 1 70 ? -11.547 11.984 11.773 1 96 70 PHE A CA 1
ATOM 525 C C . PHE A 1 70 ? -10.898 10.641 11.477 1 96 70 PHE A C 1
ATOM 527 O O . PHE A 1 70 ? -11.562 9.602 11.547 1 96 70 PHE A O 1
ATOM 534 N N . VAL A 1 71 ? -9.656 10.539 11.062 1 97.06 71 VAL A N 1
ATOM 535 C CA . VAL A 1 71 ? -9.055 9.297 10.594 1 97.06 71 VAL A CA 1
ATOM 536 C C . VAL A 1 71 ? -8.906 8.328 11.766 1 97.06 71 VAL A C 1
ATOM 538 O O . VAL A 1 71 ? -8.836 7.113 11.562 1 97.06 71 VAL A O 1
ATOM 541 N N . GLY A 1 72 ? -8.922 8.828 13 1 98 72 GLY A N 1
ATOM 542 C CA . GLY A 1 72 ? -8.805 7.996 14.188 1 98 72 GLY A CA 1
ATOM 543 C C . GLY A 1 72 ? -10.086 7.273 14.547 1 98 72 GLY A C 1
ATOM 544 O O . GLY A 1 72 ? -10.117 6.477 15.484 1 98 72 GLY A O 1
ATOM 545 N N . ASP A 1 73 ? -11.18 7.523 13.898 1 97.94 73 ASP A N 1
ATOM 546 C CA . ASP A 1 73 ? -12.461 6.859 14.148 1 97.94 73 ASP A CA 1
ATOM 547 C C . ASP A 1 73 ? -12.336 5.352 13.969 1 97.94 73 ASP A C 1
ATOM 549 O O . ASP A 1 73 ? -12.031 4.875 12.867 1 97.94 73 ASP A O 1
ATOM 553 N N . PRO A 1 74 ? -12.602 4.566 14.992 1 97.12 74 PRO A N 1
ATOM 554 C CA . PRO A 1 74 ? -12.43 3.117 14.867 1 97.12 74 PRO A CA 1
ATOM 555 C C . PRO A 1 74 ? -13.445 2.479 13.922 1 97.12 74 PRO A C 1
ATOM 557 O O . PRO A 1 74 ? -13.273 1.326 13.516 1 97.12 74 PRO A O 1
ATOM 560 N N . LEU A 1 75 ? -14.469 3.186 13.562 1 97.94 75 LEU A N 1
ATOM 561 C CA . LEU A 1 75 ? -15.484 2.631 12.672 1 97.94 75 LEU A CA 1
ATOM 562 C C . LEU A 1 75 ? -15.141 2.893 11.211 1 97.94 75 LEU A C 1
ATOM 564 O O . LEU A 1 75 ? -15.828 2.414 10.312 1 97.94 75 LEU A O 1
ATOM 568 N N . VAL A 1 76 ? -14.094 3.672 11 1 98.25 76 VAL A N 1
ATOM 569 C CA . VAL A 1 76 ? -13.68 4.008 9.641 1 98.25 76 VAL A CA 1
ATOM 570 C C . VAL A 1 76 ? -12.391 3.268 9.289 1 98.25 76 VAL A C 1
ATOM 572 O O . VAL A 1 76 ? -11.406 3.344 10.023 1 98.25 76 VAL A O 1
ATOM 575 N N . VAL A 1 77 ? -12.398 2.477 8.203 1 98.38 77 VAL A N 1
ATOM 576 C CA . VAL A 1 77 ? -11.188 1.913 7.617 1 98.38 77 VAL A CA 1
ATOM 577 C C . VAL A 1 77 ? -10.82 2.672 6.34 1 98.38 77 VAL A C 1
ATOM 579 O O . VAL A 1 77 ? -11.695 3.238 5.68 1 98.38 77 VAL A O 1
ATOM 582 N N . SER A 1 78 ? -9.547 2.742 6.051 1 98.69 78 SER A N 1
ATOM 583 C CA . SER A 1 78 ? -9.117 3.557 4.918 1 98.69 78 SER A CA 1
ATOM 584 C C . SER A 1 78 ? -7.914 2.93 4.219 1 98.69 78 SER A C 1
ATOM 586 O O . SER A 1 78 ? -7.27 2.031 4.762 1 98.69 78 SER A O 1
ATOM 588 N N . GLN A 1 79 ? -7.645 3.289 3.014 1 98.81 79 GLN A N 1
ATOM 589 C CA . GLN A 1 79 ? -6.383 3.105 2.307 1 98.81 79 GLN A CA 1
ATOM 590 C C . GLN A 1 79 ? -5.992 4.367 1.539 1 98.81 79 GLN A C 1
ATOM 592 O O . GLN A 1 79 ? -6.695 4.777 0.614 1 98.81 79 GLN A O 1
ATOM 597 N N . HIS A 1 80 ? -4.934 5.043 1.925 1 98.81 80 HIS A N 1
ATOM 598 C CA . HIS A 1 80 ? -4.32 6.156 1.207 1 98.81 80 HIS A CA 1
ATOM 599 C C . HIS A 1 80 ? -3.301 5.656 0.188 1 98.81 80 HIS A C 1
ATOM 601 O O . HIS A 1 80 ? -2.102 5.609 0.474 1 98.81 80 HIS A O 1
ATOM 607 N N . PHE A 1 81 ? -3.826 5.332 -0.958 1 98.81 81 PHE A N 1
ATOM 608 C CA . PHE A 1 81 ? -3.098 4.641 -2.014 1 98.81 81 PHE A CA 1
ATOM 609 C C . PHE A 1 81 ? -2.371 5.637 -2.912 1 98.81 81 PHE A C 1
ATOM 611 O O . PHE A 1 81 ? -3.004 6.473 -3.559 1 98.81 81 PHE A O 1
ATOM 618 N N . ILE A 1 82 ? -1.029 5.527 -2.949 1 98.88 82 ILE A N 1
ATOM 619 C CA . ILE A 1 82 ? -0.186 6.473 -3.674 1 98.88 82 ILE A CA 1
ATOM 620 C C . ILE A 1 82 ? 0.139 5.922 -5.059 1 98.88 82 ILE A C 1
ATOM 622 O O . ILE A 1 82 ? 0.554 4.766 -5.191 1 98.88 82 ILE A O 1
ATOM 626 N N . GLY A 1 83 ? -0.109 6.723 -6.109 1 98.31 83 GLY A N 1
ATOM 627 C CA . GLY A 1 83 ? 0.287 6.379 -7.465 1 98.31 83 GLY A CA 1
ATOM 628 C C . GLY A 1 83 ? 1.618 6.984 -7.871 1 98.31 83 GLY A C 1
ATOM 629 O O . GLY A 1 83 ? 2.561 7.016 -7.074 1 98.31 83 GLY A O 1
ATOM 630 N N . ALA A 1 84 ? 1.69 7.449 -9.133 1 98.31 84 ALA A N 1
ATOM 631 C CA . ALA A 1 84 ? 2.916 8.047 -9.656 1 98.31 84 ALA A CA 1
ATOM 632 C C . ALA A 1 84 ? 3.283 9.312 -8.891 1 98.31 84 ALA A C 1
ATOM 634 O O . ALA A 1 84 ? 2.404 10.031 -8.406 1 98.31 84 ALA A O 1
ATOM 635 N N . SER A 1 85 ? 4.586 9.539 -8.797 1 98.44 85 SER A N 1
ATOM 636 C CA . SER A 1 85 ? 5.133 10.672 -8.062 1 98.44 85 SER A CA 1
ATOM 637 C C . SER A 1 85 ? 6.145 11.438 -8.906 1 98.44 85 SER A C 1
ATOM 639 O O . SER A 1 85 ? 6.801 10.859 -9.773 1 98.44 85 SER A O 1
ATOM 641 N N . LYS A 1 86 ? 6.254 12.727 -8.656 1 97.62 86 LYS A N 1
ATOM 642 C CA . LYS A 1 86 ? 7.379 13.531 -9.133 1 97.62 86 LYS A CA 1
ATOM 643 C C . LYS A 1 86 ? 7.992 14.344 -7.996 1 97.62 86 LYS A C 1
ATOM 645 O O . LYS A 1 86 ? 7.316 14.656 -7.016 1 97.62 86 LYS A O 1
ATOM 650 N N . TYR A 1 87 ? 9.297 14.641 -8.148 1 97.75 87 TYR A N 1
ATOM 651 C CA . TYR A 1 87 ? 10.055 15.32 -7.105 1 97.75 87 TYR A CA 1
ATOM 652 C C . TYR A 1 87 ? 10.797 16.531 -7.676 1 97.75 87 TYR A C 1
ATOM 654 O O . TYR A 1 87 ? 11.297 16.469 -8.805 1 97.75 87 TYR A O 1
ATOM 662 N N . GLU A 1 88 ? 10.875 17.547 -6.891 1 96.81 88 GLU A N 1
ATOM 663 C CA . GLU A 1 88 ? 11.625 18.766 -7.207 1 96.81 88 GLU A CA 1
ATOM 664 C C . GLU A 1 88 ? 12.461 19.219 -6.016 1 96.81 88 GLU A C 1
ATOM 666 O O . GLU A 1 88 ? 11.953 19.312 -4.895 1 96.81 88 GLU A O 1
ATOM 671 N N . ALA A 1 89 ? 13.727 19.469 -6.32 1 96.88 89 ALA A N 1
ATOM 672 C CA . ALA A 1 89 ? 14.586 20.062 -5.293 1 96.88 89 ALA A CA 1
ATOM 673 C C . ALA A 1 89 ? 14.484 21.578 -5.289 1 96.88 89 ALA A C 1
ATOM 675 O O . ALA A 1 89 ? 14.609 22.219 -6.336 1 96.88 89 ALA A O 1
ATOM 676 N N . LEU A 1 90 ? 14.289 22.094 -4.113 1 95.56 90 LEU A N 1
ATOM 677 C CA . LEU A 1 90 ? 14.203 23.547 -3.973 1 95.56 90 LEU A CA 1
ATOM 678 C C . LEU A 1 90 ? 15.562 24.141 -3.607 1 95.56 90 LEU A C 1
ATOM 680 O O . LEU A 1 90 ? 16.438 23.438 -3.096 1 95.56 90 LEU A O 1
ATOM 684 N N . SER A 1 91 ? 15.672 25.391 -3.844 1 92.88 91 SER A N 1
ATOM 685 C CA . SER A 1 91 ? 16.938 26.062 -3.619 1 92.88 91 SER A CA 1
ATOM 686 C C . SER A 1 91 ? 17.266 26.156 -2.131 1 92.88 91 SER A C 1
ATOM 688 O O . SER A 1 91 ? 18.438 26.281 -1.75 1 92.88 91 SER A O 1
ATOM 690 N N . ASP A 1 92 ? 16.328 25.984 -1.323 1 94 92 ASP A N 1
ATOM 691 C CA . ASP A 1 92 ? 16.578 26.125 0.111 1 94 92 ASP A CA 1
ATOM 692 C C . ASP A 1 92 ? 16.844 24.766 0.751 1 94 92 ASP A C 1
ATOM 694 O O . ASP A 1 92 ? 16.891 24.641 1.978 1 94 92 ASP A O 1
ATOM 698 N N . GLY A 1 93 ? 16.953 23.766 -0.08 1 94.44 93 GLY A N 1
ATOM 699 C CA . GLY A 1 93 ? 17.344 22.453 0.415 1 94.44 93 GLY A CA 1
ATOM 700 C C . GLY A 1 93 ? 16.172 21.531 0.635 1 94.44 93 GLY A C 1
ATOM 701 O O . GLY A 1 93 ? 16.344 20.328 0.9 1 94.44 93 GLY A O 1
ATOM 702 N N . ARG A 1 94 ? 14.992 22.078 0.466 1 97.56 94 ARG A N 1
ATOM 703 C CA . ARG A 1 94 ? 13.797 21.266 0.629 1 97.56 94 ARG A CA 1
ATOM 704 C C . ARG A 1 94 ? 13.477 20.5 -0.655 1 97.56 94 ARG A C 1
ATOM 706 O O . ARG A 1 94 ? 14.023 20.797 -1.715 1 97.56 94 ARG A O 1
ATOM 713 N N . ILE A 1 95 ? 12.672 19.422 -0.502 1 98.25 95 ILE A N 1
ATOM 714 C CA . ILE A 1 95 ? 12.148 18.688 -1.651 1 98.25 95 ILE A CA 1
ATOM 715 C C . ILE A 1 95 ? 10.625 18.781 -1.657 1 98.25 95 ILE A C 1
ATOM 717 O O . ILE A 1 95 ? 9.984 18.641 -0.61 1 98.25 95 ILE A O 1
ATOM 721 N N . ILE A 1 96 ? 10.086 19.062 -2.82 1 98.5 96 ILE A N 1
ATOM 722 C CA . ILE A 1 96 ? 8.648 18.922 -3.055 1 98.5 96 ILE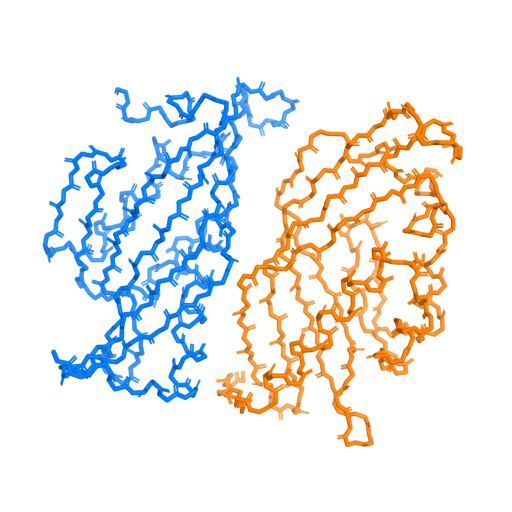 A CA 1
ATOM 723 C C . ILE A 1 96 ? 8.367 17.594 -3.758 1 98.5 96 ILE A C 1
ATOM 725 O O . ILE A 1 96 ? 9.008 17.266 -4.762 1 98.5 96 ILE A O 1
ATOM 729 N N . GLY A 1 97 ? 7.535 16.797 -3.135 1 98.5 97 GLY A N 1
ATOM 730 C CA . GLY A 1 97 ? 6.953 15.656 -3.803 1 98.5 97 GLY A CA 1
ATOM 731 C C . GLY A 1 97 ? 5.488 15.844 -4.156 1 98.5 97 GLY A C 1
ATOM 732 O O . GLY A 1 97 ? 4.707 16.328 -3.336 1 98.5 97 GLY A O 1
ATOM 733 N N . THR A 1 98 ? 5.121 15.523 -5.352 1 98.75 98 THR A N 1
ATOM 734 C CA . THR A 1 98 ? 3.732 15.531 -5.805 1 98.75 98 THR A CA 1
ATOM 735 C C . THR A 1 98 ? 3.281 14.125 -6.191 1 98.75 98 THR A C 1
ATOM 737 O O . THR A 1 98 ? 3.912 13.477 -7.023 1 98.75 98 THR A O 1
ATOM 740 N N . HIS A 1 99 ? 2.26 13.703 -5.504 1 98.88 99 HIS A N 1
ATOM 741 C CA . HIS A 1 99 ? 1.876 12.297 -5.547 1 98.88 99 HIS A CA 1
ATOM 742 C C . HIS A 1 99 ? 0.417 12.133 -5.961 1 98.88 99 HIS A C 1
ATOM 744 O O . HIS A 1 99 ? -0.468 12.781 -5.395 1 98.88 99 HIS A O 1
ATOM 750 N N . GLN A 1 100 ? 0.144 11.25 -6.98 1 98.88 100 GLN A N 1
ATOM 751 C CA . GLN A 1 100 ? -1.235 10.82 -7.18 1 98.88 100 GLN A CA 1
ATOM 752 C C . GLN A 1 100 ? -1.769 10.094 -5.941 1 98.88 100 GLN A C 1
ATOM 754 O O . GLN A 1 100 ? -1.036 9.352 -5.285 1 98.88 100 GLN A O 1
ATOM 759 N N . LEU A 1 101 ? -3.068 10.383 -5.629 1 98.75 101 LEU A N 1
ATOM 760 C CA . LEU A 1 101 ? -3.629 9.82 -4.406 1 98.75 101 LEU A CA 1
ATOM 761 C C . LEU A 1 101 ? -5.066 9.367 -4.625 1 98.75 101 LEU A C 1
ATOM 763 O O . LEU A 1 101 ? -5.883 10.117 -5.16 1 98.75 101 LEU A O 1
ATOM 767 N N . ARG A 1 102 ? -5.363 8.117 -4.352 1 98.69 102 ARG A N 1
ATOM 768 C CA . ARG A 1 102 ? -6.715 7.656 -4.055 1 98.69 102 ARG A CA 1
ATOM 769 C C . ARG A 1 102 ? -6.859 7.293 -2.582 1 98.69 102 ARG A C 1
ATOM 771 O O . ARG A 1 102 ? -6.18 6.395 -2.088 1 98.69 102 ARG A O 1
ATOM 778 N N . ALA A 1 103 ? -7.66 7.98 -1.865 1 98.38 103 ALA A N 1
ATOM 779 C CA . ALA A 1 103 ? -7.973 7.652 -0.477 1 98.38 103 ALA A CA 1
ATOM 780 C C . ALA A 1 103 ? -9.344 6.992 -0.367 1 98.38 103 ALA A C 1
ATOM 782 O O . ALA A 1 103 ? -10.375 7.66 -0.472 1 98.38 103 ALA A O 1
ATOM 783 N N . ALA A 1 104 ? -9.391 5.715 -0.172 1 98.62 104 ALA A N 1
ATOM 784 C CA . ALA A 1 104 ? -10.633 4.957 -0.006 1 98.62 104 ALA A CA 1
ATOM 785 C C . ALA A 1 104 ? -11.023 4.859 1.466 1 98.62 104 ALA A C 1
ATOM 787 O O . ALA A 1 104 ? -10.18 4.566 2.32 1 98.62 104 ALA A O 1
ATOM 788 N N . HIS A 1 105 ? -12.281 5.156 1.741 1 98.38 105 HIS A N 1
ATOM 789 C CA . HIS A 1 105 ? -12.812 5.055 3.098 1 98.38 105 HIS A CA 1
ATOM 790 C C . HIS A 1 105 ? -14.102 4.238 3.127 1 98.38 105 HIS A C 1
ATOM 792 O O . HIS A 1 105 ? -14.93 4.344 2.219 1 98.38 105 HIS A O 1
ATOM 798 N N . GLN A 1 106 ? -14.25 3.486 4.129 1 98.31 106 GLN A N 1
ATOM 799 C CA . GLN A 1 106 ? -15.484 2.775 4.441 1 98.31 106 GLN A CA 1
ATOM 800 C C . GLN A 1 106 ? -15.836 2.9 5.922 1 98.31 106 GLN A C 1
ATOM 802 O O . GLN A 1 106 ? -14.984 2.684 6.785 1 98.31 106 GLN A O 1
ATOM 807 N N . ARG A 1 107 ? -17 3.342 6.164 1 98.31 107 ARG A N 1
ATOM 808 C CA . ARG A 1 107 ? -17.516 3.42 7.527 1 98.31 107 ARG A CA 1
ATOM 809 C C . ARG A 1 107 ? -18.438 2.246 7.832 1 98.31 107 ARG A C 1
ATOM 811 O O . ARG A 1 107 ? -19.266 1.868 7 1 98.31 107 ARG A O 1
ATOM 818 N N . TYR A 1 108 ? -18.344 1.712 9.016 1 98.19 108 TYR A N 1
ATOM 819 C CA . TYR A 1 108 ? -19.203 0.624 9.477 1 98.19 108 TYR A CA 1
ATOM 820 C C . TYR A 1 108 ? -20.203 1.117 10.508 1 98.19 108 TYR A C 1
ATOM 822 O O . TYR A 1 108 ? -19.969 2.135 11.164 1 98.19 108 TYR A O 1
ATOM 830 N N . THR A 1 109 ? -21.328 0.373 10.625 1 97.88 109 THR A N 1
ATOM 831 C CA . THR A 1 109 ? -22.375 0.74 11.562 1 97.88 109 THR A CA 1
ATOM 832 C C . THR A 1 109 ? -21.969 0.427 13 1 97.88 109 THR A C 1
ATOM 834 O O . THR A 1 109 ? -22.562 0.94 13.945 1 97.88 109 THR A O 1
ATOM 837 N N . GLY A 1 110 ? -20.891 -0.484 13.148 1 97.38 110 GLY A N 1
ATOM 838 C CA . GLY A 1 110 ? -20.453 -0.891 14.477 1 97.38 110 GLY A CA 1
ATOM 839 C C . GLY A 1 110 ? -19.094 -1.553 14.484 1 97.38 110 GLY A C 1
ATOM 840 O O . GLY A 1 110 ? -18.5 -1.76 13.422 1 97.38 110 GLY A O 1
ATOM 841 N N . PRO A 1 111 ? -18.594 -1.948 15.688 1 95.75 111 PRO A N 1
ATOM 842 C CA . PRO A 1 111 ? -17.219 -2.438 15.844 1 95.75 111 PRO A CA 1
ATOM 843 C C . PRO A 1 111 ? -17.031 -3.826 15.242 1 95.75 111 PRO A C 1
ATOM 845 O O . PRO A 1 111 ? -15.891 -4.223 14.961 1 95.75 111 PRO A O 1
ATOM 848 N N . ASP A 1 112 ? -18.109 -4.562 15.047 1 95.31 112 ASP A N 1
ATOM 849 C CA . ASP A 1 112 ? -17.969 -5.898 14.477 1 95.31 112 ASP A CA 1
ATOM 850 C C . ASP A 1 112 ? -17.641 -5.824 12.984 1 95.31 112 ASP A C 1
ATOM 852 O O . ASP A 1 112 ? -17.266 -6.828 12.375 1 95.31 112 ASP A O 1
ATOM 856 N N . LYS A 1 113 ? -17.844 -4.617 12.312 1 94.44 113 LYS A N 1
ATOM 857 C CA . LYS A 1 113 ? -17.516 -4.305 10.922 1 94.44 113 LYS A CA 1
ATOM 858 C C . LYS A 1 113 ? -18.188 -5.281 9.961 1 94.44 113 LYS A C 1
ATOM 860 O O . LYS A 1 113 ? -17.562 -5.738 9 1 94.44 113 LYS A O 1
ATOM 865 N N . LYS A 1 114 ? -19.438 -5.559 10.25 1 94.44 114 LYS A N 1
ATOM 866 C CA . LYS A 1 114 ? -20.203 -6.488 9.422 1 94.44 114 LYS A CA 1
ATOM 867 C C . LYS A 1 114 ? -21.062 -5.742 8.406 1 94.44 114 LYS A C 1
ATOM 869 O O . LYS A 1 114 ? -21.344 -6.258 7.324 1 94.44 114 LYS A O 1
ATOM 874 N N . THR A 1 115 ? -21.469 -4.559 8.797 1 97 115 THR A N 1
ATOM 875 C CA . THR A 1 115 ? -22.375 -3.795 7.945 1 97 115 THR A CA 1
ATOM 876 C C . THR A 1 115 ? -21.766 -2.447 7.574 1 97 115 THR A C 1
ATOM 878 O O . THR A 1 115 ? -21.375 -1.672 8.453 1 97 115 THR A O 1
ATOM 881 N N . VAL A 1 116 ? -21.672 -2.209 6.281 1 97.5 116 VAL A N 1
ATOM 882 C CA . VAL A 1 116 ? -21.156 -0.949 5.766 1 97.5 116 VAL A CA 1
ATOM 883 C C . VAL A 1 116 ? -22.234 0.119 5.805 1 97.5 116 VAL A C 1
ATOM 885 O O . VAL A 1 116 ? -23.344 -0.09 5.289 1 97.5 116 VAL A O 1
ATOM 888 N N . GLU A 1 117 ? -21.891 1.222 6.41 1 97.88 117 GLU A N 1
ATOM 889 C CA . GLU A 1 117 ? -22.797 2.361 6.512 1 97.88 117 GLU A CA 1
ATOM 890 C C . GLU A 1 117 ? -22.594 3.334 5.355 1 97.88 117 GLU A C 1
ATOM 892 O O . GLU A 1 117 ? -23.562 3.859 4.805 1 97.88 117 GLU A O 1
ATOM 897 N N . ALA A 1 118 ? -21.391 3.58 4.996 1 97.94 118 ALA A N 1
ATOM 898 C CA . ALA A 1 118 ? -21.078 4.559 3.961 1 97.94 118 ALA A CA 1
ATOM 899 C C . ALA A 1 118 ? -19.703 4.293 3.352 1 97.94 118 ALA A C 1
ATOM 901 O O . ALA A 1 118 ? -18.828 3.715 4 1 97.94 118 ALA A O 1
ATOM 902 N N . LYS A 1 119 ? -19.594 4.625 2.148 1 97.88 119 LYS A N 1
ATOM 903 C CA . LYS A 1 119 ? -18.312 4.668 1.437 1 97.88 119 LYS A CA 1
ATOM 904 C C . LYS A 1 119 ? -18 6.082 0.951 1 97.88 119 LYS A C 1
ATOM 906 O O . LYS A 1 119 ? -18.922 6.879 0.717 1 97.88 119 LYS A O 1
ATOM 911 N N . GLY A 1 120 ? -16.766 6.43 0.837 1 97.12 120 GLY A N 1
ATOM 912 C CA . GLY A 1 120 ? -16.266 7.68 0.287 1 97.12 120 GLY A CA 1
ATOM 913 C C . GLY A 1 120 ? -14.836 7.586 -0.206 1 97.12 120 GLY A C 1
ATOM 914 O O . GLY A 1 120 ? -13.898 7.523 0.595 1 97.12 120 GLY A O 1
ATOM 915 N N . HIS A 1 121 ? -14.664 7.5 -1.529 1 97.94 121 HIS A N 1
ATOM 916 C CA . HIS A 1 121 ? -13.344 7.363 -2.133 1 97.94 121 HIS A CA 1
ATOM 917 C C . HIS A 1 121 ? -12.906 8.656 -2.812 1 97.94 121 HIS A C 1
ATOM 919 O O . HIS A 1 121 ? -13.508 9.07 -3.805 1 97.94 121 HIS A O 1
ATOM 925 N N . CYS A 1 122 ? -11.828 9.234 -2.324 1 97.5 122 CYS A N 1
ATOM 926 C CA . CYS A 1 122 ? -11.32 10.508 -2.824 1 97.5 122 CYS A CA 1
ATOM 927 C C . CYS A 1 122 ? -10.258 10.289 -3.895 1 97.5 122 CYS A C 1
ATOM 929 O O . CYS A 1 122 ? -9.398 9.422 -3.75 1 97.5 122 CYS A O 1
ATOM 931 N N . HIS A 1 123 ? -10.375 11.016 -4.984 1 98.44 123 HIS A N 1
ATOM 932 C CA . HIS A 1 123 ? -9.383 11.055 -6.051 1 98.44 123 HIS A CA 1
ATOM 933 C C . HIS A 1 123 ? -8.688 12.414 -6.105 1 98.44 123 HIS A C 1
ATOM 935 O O . HIS A 1 123 ? -9.328 13.43 -6.406 1 98.44 123 HIS A O 1
ATOM 941 N N . ALA A 1 124 ? -7.395 12.414 -5.77 1 98.25 124 ALA A N 1
ATOM 942 C CA . ALA A 1 124 ? -6.711 13.672 -5.469 1 98.25 124 ALA A CA 1
ATOM 943 C C . ALA A 1 124 ? -5.238 13.609 -5.871 1 98.25 124 ALA A C 1
ATOM 945 O O . ALA A 1 124 ? -4.785 12.602 -6.422 1 98.25 124 ALA A O 1
ATOM 946 N N . VAL A 1 125 ? -4.621 14.711 -5.75 1 98.69 125 VAL A N 1
ATOM 947 C CA . VAL A 1 125 ? -3.166 14.836 -5.727 1 98.69 125 VAL A CA 1
ATOM 948 C C . VAL A 1 125 ? -2.719 15.406 -4.383 1 98.69 125 VAL A C 1
ATOM 950 O O . VAL A 1 125 ? -3.377 16.281 -3.824 1 98.69 125 VAL A O 1
ATOM 953 N N . MET A 1 126 ? -1.611 14.875 -3.877 1 98.75 126 MET A N 1
ATOM 954 C CA . MET A 1 126 ? -1.024 15.328 -2.621 1 98.75 126 MET A CA 1
ATOM 955 C C . MET A 1 126 ? 0.35 15.945 -2.857 1 98.75 126 MET A C 1
ATOM 957 O O . MET A 1 126 ? 1.235 15.305 -3.422 1 98.75 126 MET A O 1
ATOM 961 N N . GLN A 1 127 ? 0.489 17.188 -2.504 1 98.81 127 GLN A N 1
ATOM 962 C CA . GLN A 1 127 ? 1.821 17.781 -2.449 1 98.81 127 GLN A CA 1
ATOM 963 C C . GLN A 1 127 ? 2.412 17.672 -1.047 1 98.81 127 GLN A C 1
ATOM 965 O O . GLN A 1 127 ? 1.818 18.156 -0.082 1 98.81 127 GLN A O 1
ATOM 970 N N . HIS A 1 128 ? 3.512 17.078 -0.899 1 98.88 128 HIS A N 1
ATOM 971 C CA . HIS A 1 128 ? 4.293 17.031 0.33 1 98.88 128 HIS A CA 1
ATOM 972 C C . HIS A 1 128 ? 5.523 17.922 0.237 1 98.88 128 HIS A C 1
ATOM 974 O O . HIS A 1 128 ? 6.133 18.031 -0.829 1 98.88 128 HIS A O 1
ATOM 980 N N . THR A 1 129 ? 5.852 18.531 1.308 1 98.81 129 THR A N 1
ATOM 981 C CA . THR A 1 129 ? 7.137 19.203 1.483 1 98.81 129 THR A CA 1
ATOM 982 C C . THR A 1 129 ? 8.008 18.438 2.479 1 98.81 129 THR A C 1
ATOM 984 O O . THR A 1 129 ? 7.543 18.062 3.555 1 98.81 129 THR A O 1
ATOM 987 N N . TYR A 1 130 ? 9.211 18.203 2.064 1 98.81 130 TYR A N 1
ATOM 988 C CA . TYR A 1 130 ? 10.156 17.5 2.922 1 98.81 130 TYR A CA 1
ATOM 989 C C . TYR A 1 130 ? 11.336 18.391 3.285 1 98.81 130 TYR A C 1
ATOM 991 O O . TYR A 1 130 ? 11.836 19.141 2.447 1 98.81 130 TYR A O 1
ATOM 999 N N . ALA A 1 131 ? 11.805 18.328 4.543 1 98.69 131 ALA A N 1
ATOM 1000 C CA . ALA A 1 131 ? 12.953 19.078 5.031 1 98.69 131 ALA A CA 1
ATOM 1001 C C . ALA A 1 131 ? 13.875 18.203 5.859 1 98.69 131 ALA A C 1
ATOM 1003 O O . ALA A 1 131 ? 13.422 17.281 6.539 1 98.69 131 ALA A O 1
ATOM 1004 N N . LYS A 1 132 ? 15.125 18.453 5.785 1 97.56 132 LYS A N 1
ATOM 1005 C CA . LYS A 1 132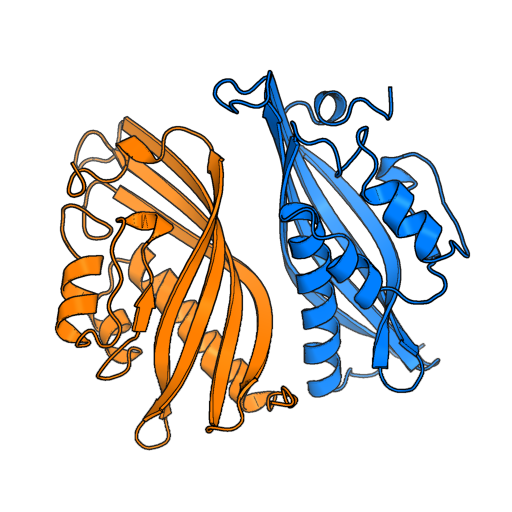 ? 16.078 17.766 6.641 1 97.56 132 LYS A CA 1
ATOM 1006 C C . LYS A 1 132 ? 16.172 18.422 8.016 1 97.56 132 LYS A C 1
ATOM 1008 O O . LYS A 1 132 ? 16.422 19.625 8.117 1 97.56 132 LYS A O 1
ATOM 1013 N N . ILE A 1 133 ? 15.867 17.688 9.008 1 97.38 133 ILE A N 1
ATOM 1014 C CA . ILE A 1 133 ? 16.031 18.062 10.398 1 97.38 133 ILE A CA 1
ATOM 1015 C C . ILE A 1 133 ? 17.078 17.188 11.07 1 97.38 133 ILE A C 1
ATOM 1017 O O . ILE A 1 133 ? 16.875 15.969 11.188 1 97.38 133 ILE A O 1
ATOM 1021 N N . ASP A 1 134 ? 18.219 17.75 11.438 1 95.88 134 ASP A N 1
ATOM 1022 C CA . ASP A 1 134 ? 19.328 17.016 12.031 1 95.88 134 ASP A CA 1
ATOM 1023 C C . ASP A 1 134 ? 19.766 15.867 11.125 1 95.88 134 ASP A C 1
ATOM 1025 O O . ASP A 1 134 ? 19.922 14.734 11.57 1 95.88 134 ASP A O 1
ATOM 1029 N N . GLY A 1 135 ? 19.781 16.125 9.875 1 95.44 135 GLY A N 1
ATOM 1030 C CA . GLY A 1 135 ? 20.359 15.211 8.906 1 95.44 135 GLY A CA 1
ATOM 1031 C C . GLY A 1 135 ? 19.375 14.156 8.414 1 95.44 135 GLY A C 1
ATOM 103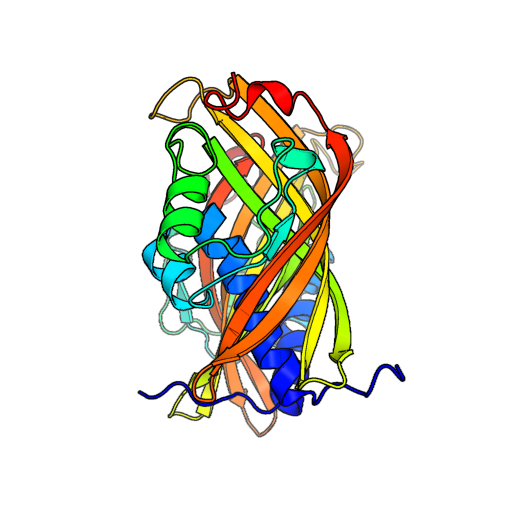2 O O . GLY A 1 135 ? 19.719 13.32 7.574 1 95.44 135 GLY A O 1
ATOM 1033 N N . LYS A 1 136 ? 18.109 14.273 8.906 1 97.19 136 LYS A N 1
ATOM 1034 C CA . LYS A 1 136 ? 17.109 13.297 8.5 1 97.19 136 LYS A CA 1
ATOM 1035 C C . LYS A 1 136 ? 15.922 13.969 7.82 1 97.19 136 LYS A C 1
ATOM 1037 O O . LYS A 1 136 ? 15.438 15 8.289 1 97.19 136 LYS A O 1
ATOM 1042 N N . TRP A 1 137 ? 15.562 13.375 6.68 1 98.25 137 TRP A N 1
ATOM 1043 C CA . TRP A 1 137 ? 14.383 13.883 5.996 1 98.25 137 TRP A CA 1
ATOM 1044 C C . TRP A 1 137 ? 13.133 13.695 6.852 1 98.25 137 TRP A C 1
ATOM 1046 O O . TRP A 1 137 ? 12.953 12.648 7.473 1 98.25 137 TRP A O 1
ATOM 1056 N N . LYS A 1 138 ? 12.242 14.727 6.902 1 98.94 138 LYS A N 1
ATOM 1057 C CA . LYS A 1 138 ? 10.953 14.719 7.59 1 98.94 138 LYS A CA 1
ATOM 1058 C C . LYS A 1 138 ? 9.859 15.336 6.723 1 98.94 138 LYS A C 1
ATOM 1060 O O . LYS A 1 138 ? 10.156 16.109 5.801 1 98.94 138 LYS A O 1
ATOM 1065 N N . LEU A 1 139 ? 8.656 14.953 6.961 1 98.94 139 LEU A N 1
ATOM 1066 C CA . LEU A 1 139 ? 7.504 15.617 6.355 1 98.94 139 LEU A CA 1
ATOM 1067 C C . LEU A 1 139 ? 7.273 16.984 6.988 1 98.94 139 LEU A C 1
ATOM 1069 O O . LEU A 1 139 ? 6.988 17.078 8.188 1 98.94 139 LEU A O 1
ATOM 1073 N N . ALA A 1 140 ? 7.328 18.031 6.199 1 98.88 140 ALA A N 1
ATOM 1074 C CA . ALA A 1 140 ? 7.273 19.391 6.73 1 98.88 140 ALA A CA 1
ATOM 1075 C C . ALA A 1 140 ? 6.051 20.141 6.207 1 98.88 140 ALA A C 1
ATOM 1077 O O . ALA A 1 140 ? 5.809 21.281 6.582 1 98.88 140 ALA A O 1
ATOM 1078 N N . GLY A 1 141 ? 5.281 19.516 5.402 1 98.69 141 GLY A N 1
ATOM 1079 C CA . GLY A 1 141 ? 4.062 20.141 4.918 1 98.69 141 GLY A CA 1
ATOM 1080 C C . GLY A 1 141 ? 3.246 19.234 4.016 1 98.69 141 GLY A C 1
ATOM 1081 O O . GLY A 1 141 ? 3.781 18.297 3.418 1 98.69 141 GLY A O 1
ATOM 1082 N N . LEU A 1 142 ? 1.982 19.5 3.928 1 98.31 142 LEU A N 1
ATOM 1083 C CA . LEU A 1 142 ? 1.128 18.797 2.979 1 98.31 142 LEU A CA 1
ATOM 1084 C C . LEU A 1 142 ? -0.023 19.672 2.521 1 98.31 142 LEU A C 1
ATOM 1086 O O . LEU A 1 142 ? -0.508 20.516 3.283 1 98.31 142 LEU A O 1
ATOM 1090 N N . LYS A 1 143 ? -0.356 19.484 1.303 1 98.5 143 LYS A N 1
ATOM 1091 C CA . LYS A 1 143 ? -1.415 20.203 0.615 1 98.5 143 LYS A CA 1
ATOM 1092 C C . LYS A 1 143 ? -2.123 19.328 -0.406 1 98.5 143 LYS A C 1
ATOM 1094 O O . LYS A 1 143 ? -1.634 19.141 -1.523 1 98.5 143 LYS A O 1
ATOM 1099 N N . PRO A 1 144 ? -3.299 18.812 -0.046 1 98.12 144 PRO A N 1
ATOM 1100 C CA . PRO A 1 144 ? -4.062 18.031 -1.023 1 98.12 144 PRO A CA 1
ATOM 1101 C C . PRO A 1 144 ? -4.809 18.906 -2.025 1 98.12 144 PRO A C 1
ATOM 1103 O O . PRO A 1 144 ? -5.207 20.031 -1.696 1 98.12 144 PRO A O 1
ATOM 1106 N N . THR A 1 145 ? -4.914 18.531 -3.221 1 97.69 145 THR A N 1
ATOM 1107 C CA . THR A 1 145 ? -5.844 19 -4.238 1 97.69 145 THR A CA 1
ATOM 1108 C C . THR A 1 145 ? -6.867 17.922 -4.586 1 97.69 145 THR A C 1
ATOM 1110 O O . THR A 1 145 ? -6.508 16.859 -5.094 1 97.69 145 THR A O 1
ATOM 1113 N N . MET A 1 146 ? -8.078 18.234 -4.277 1 95.56 146 MET A N 1
ATOM 1114 C CA . MET A 1 146 ? -9.148 17.266 -4.492 1 95.56 146 MET A CA 1
ATOM 1115 C C . MET A 1 146 ? -9.805 17.469 -5.852 1 95.56 146 MET A C 1
ATOM 1117 O O . MET A 1 146 ? -10.219 18.578 -6.184 1 95.56 146 MET A O 1
ATOM 1121 N N . TYR A 1 147 ? -9.938 16.438 -6.66 1 97.38 147 TYR A N 1
ATOM 1122 C CA . TYR A 1 147 ? -10.586 16.531 -7.965 1 97.38 147 TYR A CA 1
ATOM 1123 C C . TYR A 1 147 ? -12.047 16.109 -7.883 1 97.38 147 TYR A C 1
ATOM 1125 O O . TYR A 1 147 ? -12.938 16.797 -8.391 1 97.38 147 TYR A O 1
ATOM 1133 N N . TRP A 1 148 ? -12.297 14.898 -7.27 1 97.44 148 TRP A N 1
ATOM 1134 C CA . TRP A 1 148 ? -13.672 14.438 -7.137 1 97.44 148 TRP A CA 1
ATOM 1135 C C . TRP A 1 148 ? -13.758 13.266 -6.168 1 97.44 148 TRP A C 1
ATOM 1137 O O . TRP A 1 148 ? -12.734 12.719 -5.75 1 97.44 148 TRP A O 1
ATOM 1147 N N . ASN A 1 149 ? -14.977 12.883 -5.684 1 96.38 149 ASN A N 1
ATOM 1148 C CA . ASN A 1 149 ? -15.25 11.781 -4.773 1 96.38 149 ASN A CA 1
ATOM 1149 C C . ASN A 1 149 ? -16.25 10.797 -5.371 1 96.38 149 ASN A C 1
ATOM 1151 O O . ASN A 1 149 ? -17.188 11.195 -6.062 1 96.38 149 ASN A O 1
ATOM 1155 N N . GLU A 1 150 ? -15.914 9.539 -5.109 1 97.31 150 GLU A N 1
ATOM 1156 C CA . GLU A 1 150 ? -16.938 8.523 -5.34 1 97.31 150 GLU A CA 1
ATOM 1157 C C . GLU A 1 150 ? -17.766 8.281 -4.082 1 97.31 150 GLU A C 1
ATOM 1159 O O . GLU A 1 150 ? -17.25 8.305 -2.969 1 97.31 150 GLU A O 1
ATOM 1164 N N . HIS A 1 151 ? -19.109 8.023 -4.273 1 97 151 HIS A N 1
ATOM 1165 C CA . HIS A 1 151 ? -20.047 7.715 -3.193 1 97 151 HIS A CA 1
ATOM 1166 C C . HIS A 1 151 ? -20.297 8.938 -2.318 1 97 151 HIS A C 1
ATOM 1168 O O . HIS A 1 151 ? -20.5 10.039 -2.83 1 97 151 HIS A O 1
ATOM 1174 N N . ASP A 1 152 ? -20.406 8.766 -0.915 1 94.62 152 ASP A N 1
ATOM 1175 C CA . ASP A 1 152 ? -20.828 9.852 -0.032 1 94.62 152 ASP A CA 1
ATOM 1176 C C . ASP A 1 152 ? -19.75 10.164 0.998 1 94.62 152 ASP A C 1
ATOM 1178 O O . ASP A 1 152 ? -19.891 9.852 2.18 1 94.62 152 ASP A O 1
ATOM 1182 N N . PHE A 1 153 ? -18.766 10.867 0.504 1 94.12 153 PHE A N 1
ATOM 1183 C CA . PHE A 1 153 ? -17.641 11.18 1.361 1 94.12 153 PHE A CA 1
ATOM 1184 C C . PHE A 1 153 ? -18.078 11.961 2.59 1 94.12 153 PHE A C 1
ATOM 1186 O O . PHE A 1 153 ? -17.531 11.781 3.68 1 94.12 153 PHE A O 1
ATOM 1193 N N . SER A 1 154 ? -19.078 12.82 2.504 1 92.75 154 SER A N 1
ATOM 1194 C CA . SER A 1 154 ? -19.531 13.68 3.588 1 92.75 154 SER A CA 1
ATOM 1195 C C . SER A 1 154 ? -20.078 12.867 4.754 1 92.75 154 SER A C 1
ATOM 1197 O O . SER A 1 154 ? -20.266 13.391 5.855 1 92.75 154 SER A O 1
ATOM 1199 N N . LYS A 1 155 ? -20.281 11.547 4.555 1 95.38 155 LYS A N 1
ATOM 1200 C CA . LYS A 1 155 ? -20.875 10.703 5.59 1 95.38 155 LYS A CA 1
ATOM 1201 C C . LYS A 1 155 ? -19.812 9.859 6.289 1 95.38 155 LYS A C 1
ATOM 1203 O O . LYS A 1 155 ? -20.125 9.07 7.184 1 95.38 155 LYS A O 1
ATOM 1208 N N . ILE A 1 156 ? -18.547 10.016 5.879 1 96.5 156 ILE A N 1
ATOM 1209 C CA . ILE A 1 156 ? -17.484 9.148 6.379 1 96.5 156 ILE A CA 1
ATOM 1210 C C . ILE A 1 156 ? -17.062 9.609 7.77 1 96.5 156 ILE A C 1
ATOM 1212 O O . ILE A 1 156 ? -17.016 8.82 8.711 1 96.5 156 ILE A O 1
ATOM 1216 N N . PHE A 1 157 ? -16.703 10.883 7.91 1 94.44 157 PHE A N 1
ATOM 1217 C CA . PHE A 1 157 ? -16.188 11.414 9.172 1 94.44 157 PHE A CA 1
ATOM 1218 C C . PHE A 1 157 ? -17.25 12.227 9.891 1 94.44 157 PHE A C 1
ATOM 1220 O O . PHE A 1 157 ? -17.859 13.141 9.305 1 94.44 157 PHE A O 1
ATOM 1227 N N . LYS A 1 158 ? -17.422 11.961 11.18 1 90.38 158 LYS A N 1
ATOM 1228 C CA . LYS A 1 158 ? -18.531 12.562 11.914 1 90.38 158 LYS A CA 1
ATOM 1229 C C . LYS A 1 158 ? -18.062 13.75 12.75 1 90.38 158 LYS A C 1
ATOM 1231 O O . LYS A 1 158 ? -18.875 14.461 13.344 1 90.38 158 LYS A O 1
ATOM 1236 N N . GLY A 1 159 ? -16.812 13.859 12.938 1 78.69 159 GLY A N 1
ATOM 1237 C CA . GLY A 1 159 ? -16.328 15.008 13.688 1 78.69 159 GLY A CA 1
ATOM 1238 C C . GLY A 1 159 ? -16.5 16.312 12.945 1 78.69 159 GLY A C 1
ATOM 1239 O O . GLY A 1 159 ? -16.516 17.391 13.547 1 78.69 159 GLY A O 1
ATOM 1240 N N . SER A 1 160 ? -16.281 16.312 11.633 1 56.41 160 SER A N 1
ATOM 1241 C CA . SER A 1 160 ? -16.469 17.562 10.914 1 56.41 160 SER A CA 1
ATOM 1242 C C . SER A 1 160 ? -17.938 18 10.922 1 56.41 160 SER A C 1
ATOM 1244 O O . SER A 1 160 ? -18.281 19.062 10.406 1 56.41 160 SER A O 1
ATOM 1246 N N . GLN A 1 161 ? -18.844 17.25 11.539 1 45.25 161 GLN A N 1
ATOM 1247 C CA . GLN A 1 161 ? -20.219 17.703 11.57 1 45.25 161 GLN A CA 1
ATOM 1248 C C . GLN A 1 161 ? -20.484 18.609 12.773 1 45.25 161 GLN A C 1
ATOM 1250 O O . GLN A 1 161 ? -19.859 18.453 13.82 1 45.25 161 GLN A O 1
ATOM 1255 N N . MET B 1 1 ? 19.344 -4.367 14.062 1 36.09 1 MET B N 1
ATOM 1256 C CA . MET B 1 1 ? 20.344 -4.188 13.023 1 36.09 1 MET B CA 1
ATOM 1257 C C . MET B 1 1 ? 20.062 -2.936 12.195 1 36.09 1 MET B C 1
ATOM 1259 O O . MET B 1 1 ? 18.906 -2.613 11.938 1 36.09 1 MET B O 1
ATOM 1263 N N . VAL B 1 2 ? 20.984 -2.133 12.18 1 44.28 2 VAL B N 1
ATOM 1264 C CA . VAL B 1 2 ? 20.75 -0.785 11.672 1 44.28 2 VAL B CA 1
ATOM 1265 C C . VAL B 1 2 ? 20.312 -0.854 10.219 1 44.28 2 VAL B C 1
ATOM 1267 O O . VAL B 1 2 ? 21 -1.437 9.375 1 44.28 2 VAL B O 1
ATOM 1270 N N . ALA B 1 3 ? 19.078 -0.755 9.914 1 56.62 3 ALA B N 1
ATOM 1271 C CA . ALA B 1 3 ? 18.562 -0.663 8.547 1 56.62 3 ALA B CA 1
ATOM 1272 C C . ALA B 1 3 ? 19.297 0.42 7.758 1 56.62 3 ALA B C 1
ATOM 1274 O O . ALA B 1 3 ? 19.469 1.54 8.242 1 56.62 3 ALA B O 1
ATOM 1275 N N . SER B 1 4 ? 20.312 -0.085 6.82 1 74.56 4 SER B N 1
ATOM 1276 C CA . SER B 1 4 ? 21.031 0.87 5.973 1 74.56 4 SER B CA 1
ATOM 1277 C C . SER B 1 4 ? 20.188 1.274 4.77 1 74.56 4 SER B C 1
ATOM 1279 O O . SER B 1 4 ? 19.172 0.631 4.469 1 74.56 4 SER B O 1
ATOM 1281 N N . ARG B 1 5 ? 20.547 2.348 4.238 1 88.81 5 ARG B N 1
ATOM 1282 C CA . ARG B 1 5 ? 19.938 2.867 3.025 1 88.81 5 ARG B CA 1
ATOM 1283 C C . ARG B 1 5 ? 20.172 1.931 1.846 1 88.81 5 ARG B C 1
ATOM 1285 O O . ARG B 1 5 ? 21.266 1.394 1.683 1 88.81 5 ARG B O 1
ATOM 1292 N N . VAL B 1 6 ? 19.188 1.615 1.143 1 95.75 6 VAL B N 1
ATOM 1293 C CA . VAL B 1 6 ? 19.266 0.746 -0.026 1 95.75 6 VAL B CA 1
ATOM 1294 C C . VAL B 1 6 ? 19.875 1.511 -1.2 1 95.75 6 VAL B C 1
ATOM 1296 O O . VAL B 1 6 ? 19.578 2.689 -1.401 1 95.75 6 VAL B O 1
ATOM 1299 N N . ASP B 1 7 ? 20.797 0.886 -1.964 1 95.56 7 ASP B N 1
ATOM 1300 C CA . ASP B 1 7 ? 21.297 1.436 -3.221 1 95.56 7 ASP B CA 1
ATOM 1301 C C . ASP B 1 7 ? 20.156 1.636 -4.223 1 95.56 7 ASP B C 1
ATOM 1303 O O . ASP B 1 7 ? 19.391 0.711 -4.484 1 95.56 7 ASP B O 1
ATOM 1307 N N . PRO B 1 8 ? 20.094 2.898 -4.781 1 96.88 8 PRO B N 1
ATOM 1308 C CA . PRO B 1 8 ? 18.984 3.16 -5.703 1 96.88 8 PRO B CA 1
ATOM 1309 C C . PRO B 1 8 ? 18.953 2.182 -6.875 1 96.88 8 PRO B C 1
ATOM 1311 O O . PRO B 1 8 ? 17.859 1.824 -7.355 1 96.88 8 PRO B O 1
ATOM 1314 N N . ALA B 1 9 ? 20.078 1.761 -7.328 1 97 9 ALA B N 1
ATOM 1315 C CA . ALA B 1 9 ? 20.094 0.792 -8.422 1 97 9 ALA B CA 1
ATOM 1316 C C . ALA B 1 9 ? 19.5 -0.545 -7.98 1 97 9 ALA B C 1
ATOM 1318 O O . ALA B 1 9 ? 18.797 -1.203 -8.75 1 97 9 ALA B O 1
ATOM 1319 N N . ASP B 1 10 ? 19.766 -0.995 -6.766 1 97.88 10 ASP B N 1
ATOM 1320 C CA . ASP B 1 10 ? 19.203 -2.223 -6.227 1 97.88 10 ASP B CA 1
ATOM 1321 C C . ASP B 1 10 ? 17.688 -2.076 -6.004 1 97.88 10 ASP B C 1
ATOM 1323 O O . ASP B 1 10 ? 16.922 -3.004 -6.281 1 97.88 10 ASP B O 1
ATOM 1327 N N . ALA B 1 11 ? 17.281 -0.881 -5.527 1 98.31 11 ALA B N 1
ATOM 1328 C CA . ALA B 1 11 ? 15.859 -0.616 -5.332 1 98.31 11 ALA B CA 1
ATOM 1329 C C . ALA B 1 11 ? 15.094 -0.764 -6.637 1 98.31 11 ALA B C 1
ATOM 1331 O O . ALA B 1 11 ? 13.992 -1.325 -6.656 1 98.31 11 ALA B O 1
ATOM 1332 N N . LEU B 1 12 ? 15.672 -0.261 -7.742 1 98.12 12 LEU B N 1
ATOM 1333 C CA . LEU B 1 12 ? 15.023 -0.375 -9.039 1 98.12 12 LEU B CA 1
ATOM 1334 C C . LEU B 1 12 ? 14.914 -1.835 -9.469 1 98.12 12 LEU B C 1
ATOM 1336 O O . LEU B 1 12 ? 13.906 -2.244 -10.055 1 98.12 12 LEU B O 1
ATOM 1340 N N . GLN B 1 13 ? 15.906 -2.639 -9.164 1 98.5 13 GLN B N 1
ATOM 1341 C CA . GLN B 1 13 ? 15.891 -4.047 -9.547 1 98.5 13 GLN B CA 1
ATOM 1342 C C . GLN B 1 13 ? 14.828 -4.812 -8.766 1 98.5 13 GLN B C 1
ATOM 1344 O O . GLN B 1 13 ? 14.086 -5.613 -9.344 1 98.5 13 GLN B O 1
ATOM 1349 N N . VAL B 1 14 ? 14.758 -4.566 -7.465 1 98.75 14 VAL B N 1
ATOM 1350 C CA . VAL B 1 14 ? 13.789 -5.344 -6.703 1 98.75 14 VAL B CA 1
ATOM 1351 C C . VAL B 1 14 ? 12.383 -4.797 -6.945 1 98.75 14 VAL B C 1
ATOM 1353 O O . VAL B 1 14 ? 11.398 -5.539 -6.883 1 98.75 14 VAL B O 1
ATOM 1356 N N . ALA B 1 15 ? 12.227 -3.504 -7.344 1 98.75 15 ALA B N 1
ATOM 1357 C CA . ALA B 1 15 ? 10.938 -2.984 -7.793 1 98.75 15 ALA B CA 1
ATOM 1358 C C . ALA B 1 15 ? 10.445 -3.719 -9.039 1 98.75 15 ALA B C 1
ATOM 1360 O O . ALA B 1 15 ? 9.25 -3.979 -9.188 1 98.75 15 ALA B O 1
ATOM 1361 N N . ALA B 1 16 ? 11.336 -4 -9.953 1 98.88 16 ALA B N 1
ATOM 1362 C CA . ALA B 1 16 ? 10.977 -4.762 -11.148 1 98.88 16 ALA B CA 1
ATOM 1363 C C . ALA B 1 16 ? 10.445 -6.148 -10.781 1 98.88 16 ALA B C 1
ATOM 1365 O O . ALA B 1 16 ? 9.516 -6.648 -11.406 1 98.88 16 ALA B O 1
ATOM 1366 N N . ILE B 1 17 ? 11 -6.75 -9.734 1 98.94 17 ILE B N 1
ATOM 1367 C CA . ILE B 1 17 ? 10.531 -8.055 -9.266 1 98.94 17 ILE B CA 1
ATOM 1368 C C . ILE B 1 17 ? 9.125 -7.922 -8.695 1 98.94 17 ILE B C 1
ATOM 1370 O O . ILE B 1 17 ? 8.258 -8.758 -8.969 1 98.94 17 ILE B O 1
ATOM 1374 N N . THR B 1 18 ? 8.883 -6.902 -7.934 1 98.94 18 THR B N 1
ATOM 1375 C CA . THR B 1 18 ? 7.555 -6.652 -7.395 1 98.94 18 THR B CA 1
ATOM 1376 C C . THR B 1 18 ? 6.535 -6.496 -8.523 1 98.94 18 THR B C 1
ATOM 1378 O O . THR B 1 18 ? 5.438 -7.051 -8.453 1 98.94 18 THR B O 1
ATOM 1381 N N . PHE B 1 19 ? 6.93 -5.684 -9.547 1 98.94 19 PHE B N 1
ATOM 1382 C CA . PHE B 1 19 ? 6.07 -5.523 -10.719 1 98.94 19 PHE B CA 1
ATOM 1383 C C . PHE B 1 19 ? 5.75 -6.879 -11.344 1 98.94 19 PHE B C 1
ATOM 1385 O O . PHE B 1 19 ? 4.586 -7.195 -11.594 1 98.94 19 PHE B O 1
ATOM 1392 N N . ASP B 1 20 ? 6.738 -7.648 -11.57 1 98.94 20 ASP B N 1
ATOM 1393 C CA . ASP B 1 20 ? 6.562 -8.938 -12.234 1 98.94 20 ASP B CA 1
ATOM 1394 C C . ASP B 1 20 ? 5.762 -9.906 -11.367 1 98.94 20 ASP B C 1
ATOM 1396 O O . ASP B 1 20 ? 5.004 -10.727 -11.883 1 98.94 20 ASP B O 1
ATOM 1400 N N . TRP B 1 21 ? 5.961 -9.891 -10.055 1 98.94 21 TRP B N 1
ATOM 1401 C CA . TRP B 1 21 ? 5.141 -10.703 -9.156 1 98.94 21 TRP B CA 1
ATOM 1402 C C . TRP B 1 21 ? 3.66 -10.391 -9.344 1 98.94 21 TRP B C 1
ATOM 1404 O O . TRP B 1 21 ? 2.865 -11.289 -9.633 1 98.94 21 TRP B O 1
ATOM 1414 N N . GLY B 1 22 ? 3.271 -9.18 -9.242 1 98.88 22 GLY B N 1
ATOM 1415 C CA . GLY B 1 22 ? 1.874 -8.805 -9.375 1 98.88 22 GLY B CA 1
ATOM 1416 C C . GLY B 1 22 ? 1.307 -9.094 -10.75 1 98.88 22 GLY B C 1
ATOM 1417 O O . GLY B 1 22 ? 0.238 -9.695 -10.875 1 98.88 22 GLY B O 1
ATOM 1418 N N . ASP B 1 23 ? 2.039 -8.648 -11.773 1 98.88 23 ASP B N 1
ATOM 1419 C CA . ASP B 1 23 ? 1.504 -8.711 -13.133 1 98.88 23 ASP B CA 1
AT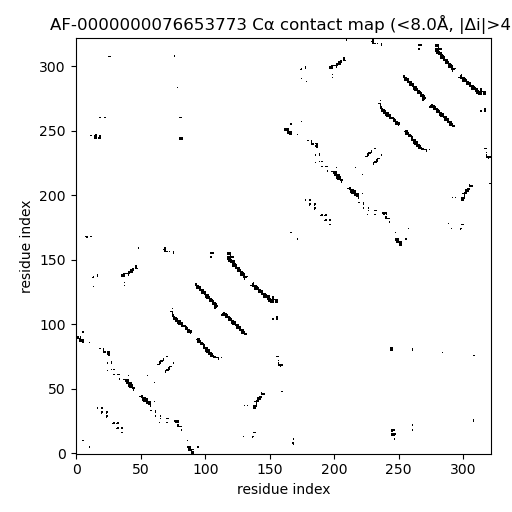OM 1420 C C . ASP B 1 23 ? 1.469 -10.156 -13.641 1 98.88 23 ASP B C 1
ATOM 1422 O O . ASP B 1 23 ? 0.604 -10.516 -14.445 1 98.88 23 ASP B O 1
ATOM 1426 N N . SER B 1 24 ? 2.414 -11.016 -13.219 1 98.88 24 SER B N 1
ATOM 1427 C CA . SER B 1 24 ? 2.348 -12.414 -13.625 1 98.88 24 SER B CA 1
ATOM 1428 C C . SER B 1 24 ? 1.116 -13.102 -13.039 1 98.88 24 SER B C 1
ATOM 1430 O O . SER B 1 24 ? 0.516 -13.961 -13.68 1 98.88 24 SER B O 1
ATOM 1432 N N . LEU B 1 25 ? 0.733 -12.781 -11.758 1 98.81 25 LEU B N 1
ATOM 1433 C CA . LEU B 1 25 ? -0.5 -13.297 -11.172 1 98.81 25 LEU B CA 1
ATOM 1434 C C . LEU B 1 25 ? -1.71 -12.891 -12.008 1 98.81 25 LEU B C 1
ATOM 1436 O O . LEU B 1 25 ? -2.541 -13.734 -12.352 1 98.81 25 LEU B O 1
ATOM 1440 N N . ASP B 1 26 ? -1.795 -11.641 -12.359 1 98.88 26 ASP B N 1
ATOM 1441 C CA . ASP B 1 26 ? -2.928 -11.078 -13.086 1 98.88 26 ASP B CA 1
ATOM 1442 C C . ASP B 1 26 ? -3.039 -11.672 -14.484 1 98.88 26 ASP B C 1
ATOM 1444 O O . ASP B 1 26 ? -4.145 -11.922 -14.977 1 98.88 26 ASP B O 1
ATOM 1448 N N . ALA B 1 27 ? -1.869 -11.852 -15.102 1 98.75 27 ALA B N 1
ATOM 1449 C CA . ALA B 1 27 ? -1.811 -12.383 -16.469 1 98.75 27 ALA B CA 1
ATOM 1450 C C . ALA B 1 27 ? -1.82 -13.906 -16.453 1 98.75 27 ALA B C 1
ATOM 1452 O O . ALA B 1 27 ? -1.859 -14.539 -17.516 1 98.75 27 ALA B O 1
ATOM 1453 N N . LYS B 1 28 ? -1.73 -14.484 -15.312 1 98.62 28 LYS B N 1
ATOM 1454 C CA . LYS B 1 28 ? -1.586 -15.93 -15.148 1 98.62 28 LYS B CA 1
ATOM 1455 C C . LYS B 1 28 ? -0.414 -16.469 -15.969 1 98.62 28 LYS B C 1
ATOM 1457 O O . LYS B 1 28 ? -0.549 -17.453 -16.672 1 98.62 28 LYS B O 1
ATOM 1462 N N . ASP B 1 29 ? 0.629 -15.695 -15.898 1 98.88 29 ASP B N 1
ATOM 1463 C CA . ASP B 1 29 ? 1.898 -16.062 -16.516 1 98.88 29 ASP B CA 1
ATOM 1464 C C . ASP B 1 29 ? 2.83 -16.734 -15.508 1 98.88 29 ASP B C 1
ATOM 1466 O O . ASP B 1 29 ? 3.713 -16.078 -14.945 1 98.88 29 ASP B O 1
ATOM 1470 N N . TRP B 1 30 ? 2.709 -18 -15.359 1 98.81 30 TRP B N 1
ATOM 1471 C CA . TRP B 1 30 ? 3.346 -18.734 -14.266 1 98.81 30 TRP B CA 1
ATOM 1472 C C . TRP B 1 30 ? 4.824 -18.953 -14.555 1 98.81 30 TRP B C 1
ATOM 1474 O O . TRP B 1 30 ? 5.637 -19.047 -13.633 1 98.81 30 TRP B O 1
ATOM 1484 N N . ASP B 1 31 ? 5.215 -19.047 -15.766 1 98.81 31 ASP B N 1
ATOM 1485 C CA . ASP B 1 31 ? 6.633 -19.109 -16.109 1 98.81 31 ASP B CA 1
ATOM 1486 C C . ASP B 1 31 ? 7.371 -17.859 -15.656 1 98.81 31 ASP B C 1
ATOM 1488 O O . ASP B 1 31 ? 8.484 -17.938 -15.133 1 98.81 31 ASP B O 1
ATOM 1492 N N . ARG B 1 32 ? 6.754 -16.766 -15.93 1 98.81 32 ARG B N 1
ATOM 1493 C CA . ARG B 1 32 ? 7.34 -15.508 -15.492 1 98.81 32 ARG B CA 1
ATOM 1494 C C . ARG B 1 32 ? 7.441 -15.445 -13.977 1 98.81 32 ARG B C 1
ATOM 1496 O O . ARG B 1 32 ? 8.469 -15.031 -13.43 1 98.81 32 ARG B O 1
ATOM 1503 N N . LEU B 1 33 ? 6.371 -15.859 -13.266 1 98.94 33 LEU B N 1
ATOM 1504 C CA . LEU B 1 33 ? 6.445 -15.922 -11.812 1 98.94 33 LEU B CA 1
ATOM 1505 C C . LEU B 1 33 ? 7.609 -16.797 -11.367 1 98.94 33 LEU B C 1
ATOM 1507 O O . LEU B 1 33 ? 8.406 -16.391 -10.516 1 98.94 33 LEU B O 1
ATOM 1511 N N . ALA B 1 34 ? 7.742 -17.922 -11.961 1 98.88 34 ALA B N 1
ATOM 1512 C CA . ALA B 1 34 ? 8.797 -18.875 -11.602 1 98.88 34 ALA B CA 1
ATOM 1513 C C . ALA B 1 34 ? 10.18 -18.266 -11.82 1 98.88 34 ALA B C 1
ATOM 1515 O O . ALA B 1 34 ? 11.117 -18.562 -11.086 1 98.88 34 ALA B O 1
ATOM 1516 N N . SER B 1 35 ? 10.305 -17.422 -12.766 1 98.69 35 SER B N 1
ATOM 1517 C CA . SER B 1 35 ? 11.609 -16.891 -13.156 1 98.69 35 SER B CA 1
ATOM 1518 C C . SER B 1 35 ? 12.117 -15.891 -12.133 1 98.69 35 SER B C 1
ATOM 1520 O O . SER B 1 35 ? 13.32 -15.609 -12.07 1 98.69 35 S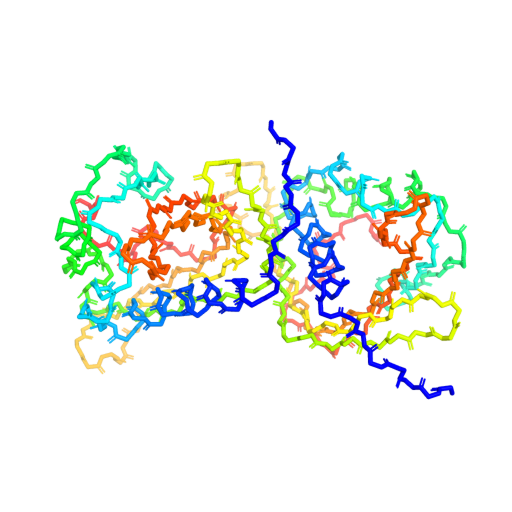ER B O 1
ATOM 1522 N N . ILE B 1 36 ? 11.273 -15.352 -11.305 1 98.88 36 ILE B N 1
ATOM 1523 C CA . ILE B 1 36 ? 11.711 -14.281 -10.422 1 98.88 36 ILE B CA 1
ATOM 1524 C C . ILE B 1 36 ? 11.82 -14.805 -8.992 1 98.88 36 ILE B C 1
ATOM 1526 O O . ILE B 1 36 ? 12.289 -14.094 -8.094 1 98.88 36 ILE B O 1
ATOM 1530 N N . VAL B 1 37 ? 11.383 -16.016 -8.664 1 98.81 37 VAL B N 1
ATOM 1531 C CA . VAL B 1 37 ? 11.344 -16.5 -7.285 1 98.81 37 VAL B CA 1
ATOM 1532 C C . VAL B 1 37 ? 12.648 -17.219 -6.953 1 98.81 37 VAL B C 1
ATOM 1534 O O . VAL B 1 37 ? 13.258 -17.844 -7.824 1 98.81 37 VAL B O 1
ATOM 1537 N N . ALA B 1 38 ? 13.156 -17.141 -5.766 1 98.81 38 ALA B N 1
ATOM 1538 C CA . ALA B 1 38 ? 14.312 -17.875 -5.246 1 98.81 38 ALA B CA 1
ATOM 1539 C C . ALA B 1 38 ? 14 -19.359 -5.129 1 98.81 38 ALA B C 1
ATOM 1541 O O . ALA B 1 38 ? 12.836 -19.766 -5.121 1 98.81 38 ALA B O 1
ATOM 1542 N N . PRO B 1 39 ? 15.008 -20.172 -4.996 1 98.5 39 PRO B N 1
ATOM 1543 C CA . PRO B 1 39 ? 14.797 -21.625 -4.902 1 98.5 39 PRO B CA 1
ATOM 1544 C C . PRO B 1 39 ? 13.914 -22.016 -3.719 1 98.5 39 PRO B C 1
ATOM 1546 O O . PRO B 1 39 ? 13.156 -22.984 -3.801 1 98.5 39 PRO B O 1
ATOM 1549 N N . GLU B 1 40 ? 14.055 -21.25 -2.648 1 98.38 40 GLU B N 1
ATOM 1550 C CA . GLU B 1 40 ? 13.188 -21.391 -1.483 1 98.38 40 GLU B CA 1
ATOM 1551 C C . GLU B 1 40 ? 12.688 -20.031 -1.008 1 98.38 40 GLU B C 1
ATOM 1553 O O . GLU B 1 40 ? 13.406 -19.031 -1.087 1 98.38 40 GLU B O 1
ATOM 1558 N N . LEU B 1 41 ? 11.484 -20.062 -0.511 1 98.38 41 LEU B N 1
ATOM 1559 C CA . LEU B 1 41 ? 10.852 -18.844 -0.054 1 98.38 41 LEU B CA 1
ATOM 1560 C C . LEU B 1 41 ? 10.289 -19 1.354 1 98.38 41 LEU B C 1
ATOM 1562 O O . LEU B 1 41 ? 9.742 -20.062 1.688 1 98.38 41 LEU B O 1
ATOM 1566 N N . VAL B 1 42 ? 10.352 -17.969 2.131 1 98.69 42 VAL B N 1
ATOM 1567 C CA . VAL B 1 42 ? 9.492 -17.828 3.307 1 98.69 42 VAL B CA 1
ATOM 1568 C C . VAL B 1 42 ? 8.125 -17.297 2.895 1 98.69 42 VAL B C 1
ATOM 1570 O O . VAL B 1 42 ? 8.023 -16.188 2.352 1 98.69 42 VAL B O 1
ATOM 1573 N N . VAL B 1 43 ? 7.055 -18.062 3.062 1 98.56 43 VAL B N 1
ATOM 1574 C CA . VAL B 1 43 ? 5.699 -17.656 2.711 1 98.56 43 VAL B CA 1
ATOM 1575 C C . VAL B 1 43 ? 4.836 -17.594 3.969 1 98.56 43 VAL B C 1
ATOM 1577 O O . VAL B 1 43 ? 4.535 -18.625 4.574 1 98.56 43 VAL B O 1
ATOM 1580 N N . ASP B 1 44 ? 4.531 -16.422 4.406 1 98.38 44 ASP B N 1
ATOM 1581 C CA . ASP B 1 44 ? 3.617 -16.234 5.531 1 98.38 44 ASP B CA 1
ATOM 1582 C C . ASP B 1 44 ? 2.223 -15.836 5.047 1 98.38 44 ASP B C 1
ATOM 1584 O O . ASP B 1 44 ? 1.893 -14.648 4.984 1 98.38 44 ASP B O 1
ATOM 1588 N N . TYR B 1 45 ? 1.339 -16.781 4.715 1 96.31 45 TYR B N 1
ATOM 1589 C CA . TYR B 1 45 ? -0.036 -16.594 4.27 1 96.31 45 TYR B CA 1
ATOM 1590 C C . TYR B 1 45 ? -1.019 -16.844 5.406 1 96.31 45 TYR B C 1
ATOM 1592 O O . TYR B 1 45 ? -2.158 -17.25 5.172 1 96.31 45 TYR B O 1
ATOM 1600 N N . THR B 1 46 ? -0.567 -16.594 6.598 1 94.62 46 THR B N 1
ATOM 1601 C CA . THR B 1 46 ? -1.439 -16.766 7.754 1 94.62 46 THR B CA 1
ATOM 1602 C C . THR B 1 46 ? -2.738 -15.992 7.57 1 94.62 46 THR B C 1
ATOM 1604 O O . THR B 1 46 ? -3.82 -16.484 7.887 1 94.62 46 THR B O 1
ATOM 1607 N N . VAL B 1 47 ? -2.789 -14.859 6.965 1 90.06 47 VAL B N 1
ATOM 1608 C CA . VAL B 1 47 ? -3.967 -14.008 6.863 1 90.06 47 VAL B CA 1
ATOM 1609 C C . VAL B 1 47 ? -4.742 -14.344 5.594 1 90.06 47 VAL B C 1
ATOM 1611 O O . VAL B 1 47 ? -5.828 -13.812 5.359 1 90.06 47 VAL B O 1
ATOM 1614 N N . VAL B 1 48 ? -4.176 -15.141 4.727 1 86.25 48 VAL B N 1
ATOM 1615 C CA . VAL B 1 48 ? -4.816 -15.477 3.459 1 86.25 48 VAL B CA 1
ATOM 1616 C C . VAL B 1 48 ? -5.406 -16.891 3.537 1 86.25 48 VAL B C 1
ATOM 1618 O O . VAL B 1 48 ? -6.613 -17.062 3.352 1 86.25 48 VAL B O 1
ATOM 1621 N N . THR B 1 49 ? -4.535 -17.875 3.873 1 86.06 49 THR B N 1
ATOM 1622 C CA . THR B 1 49 ? -4.945 -19.281 3.871 1 86.06 49 THR B CA 1
ATOM 1623 C C . THR B 1 49 ? -4.824 -19.875 5.27 1 86.06 49 THR B C 1
ATOM 1625 O O . THR B 1 49 ? -5.234 -21.016 5.496 1 86.06 49 THR B O 1
ATOM 1628 N N . GLY B 1 50 ? -4.258 -19.156 6.203 1 90.81 50 GLY B N 1
ATOM 1629 C CA . GLY B 1 50 ? -4.02 -19.672 7.535 1 90.81 50 GLY B CA 1
ATOM 1630 C C . GLY B 1 50 ? -2.719 -20.453 7.648 1 90.81 50 GLY B C 1
ATOM 1631 O O . GLY B 1 50 ? -2.443 -21.062 8.68 1 90.81 50 GLY B O 1
ATOM 1632 N N . GLU B 1 51 ? -1.869 -20.5 6.625 1 94.06 51 GLU B N 1
ATOM 1633 C CA . GLU B 1 51 ? -0.668 -21.328 6.594 1 94.06 51 GLU B CA 1
ATOM 1634 C C . GLU B 1 51 ? 0.591 -20.469 6.492 1 94.06 51 GLU B C 1
ATOM 1636 O O . GLU B 1 51 ? 0.536 -19.328 6.031 1 94.06 51 GLU B O 1
ATOM 1641 N N . LYS B 1 52 ? 1.642 -21.047 6.973 1 97.69 52 LYS B N 1
ATOM 1642 C CA . LYS B 1 52 ? 2.969 -20.438 6.883 1 97.69 52 LYS B CA 1
ATOM 1643 C C . LYS B 1 52 ? 4.031 -21.5 6.566 1 97.69 52 LYS B C 1
ATOM 1645 O O . LYS B 1 52 ? 3.996 -22.594 7.109 1 97.69 52 LYS B O 1
ATOM 1650 N N . TRP B 1 53 ? 4.945 -21.156 5.738 1 98.06 53 TRP B N 1
ATOM 1651 C CA . TRP B 1 53 ? 6.07 -22.016 5.371 1 98.06 53 TRP B CA 1
ATOM 1652 C C . TRP B 1 53 ? 7.391 -21.266 5.508 1 98.06 53 TRP B C 1
ATOM 1654 O O . TRP B 1 53 ? 7.574 -20.203 4.898 1 98.06 53 TRP B O 1
ATOM 1664 N N . ASP B 1 54 ? 8.312 -21.781 6.219 1 97.81 54 ASP B N 1
ATOM 1665 C CA . ASP B 1 54 ? 9.586 -21.109 6.461 1 97.81 54 ASP B CA 1
ATOM 1666 C C . ASP B 1 54 ? 10.555 -21.344 5.301 1 97.81 54 ASP B C 1
ATOM 1668 O O . ASP B 1 54 ? 11.5 -20.578 5.113 1 97.81 54 ASP B O 1
ATOM 1672 N N . ALA B 1 55 ? 10.305 -22.406 4.617 1 98.19 55 ALA B N 1
ATOM 1673 C CA . ALA B 1 55 ? 11.125 -22.75 3.461 1 98.19 55 ALA B CA 1
ATOM 1674 C C . ALA B 1 55 ? 10.328 -23.531 2.422 1 98.19 55 ALA B C 1
ATOM 1676 O O . ALA B 1 55 ? 10.414 -24.75 2.357 1 98.19 55 ALA B O 1
ATOM 1677 N N . MET B 1 56 ? 9.617 -22.828 1.569 1 98.44 56 MET B N 1
ATOM 1678 C CA . MET B 1 56 ? 8.82 -23.469 0.519 1 98.44 56 MET B CA 1
ATOM 1679 C C . MET B 1 56 ? 9.609 -23.547 -0.787 1 98.44 56 MET B C 1
ATOM 1681 O O . MET B 1 56 ? 10.133 -22.531 -1.257 1 98.44 56 MET B O 1
ATOM 1685 N N . PRO B 1 57 ? 9.727 -24.734 -1.339 1 98.81 57 PRO B N 1
ATOM 1686 C CA . PRO B 1 57 ? 10.367 -24.797 -2.656 1 98.81 57 PRO B CA 1
ATOM 1687 C C . PRO B 1 57 ? 9.641 -23.953 -3.703 1 98.81 57 PRO B C 1
ATOM 1689 O O . PRO B 1 57 ? 8.406 -23.906 -3.707 1 98.81 57 PRO B O 1
ATOM 1692 N N . ALA B 1 58 ? 10.391 -23.359 -4.617 1 98.69 58 ALA B N 1
ATOM 1693 C CA . ALA B 1 58 ? 9.852 -22.5 -5.672 1 98.69 58 ALA B CA 1
ATOM 1694 C C . ALA B 1 58 ? 8.742 -23.219 -6.438 1 98.69 58 ALA B C 1
ATOM 1696 O O . ALA B 1 58 ? 7.691 -22.625 -6.707 1 98.69 58 ALA B O 1
ATOM 1697 N N . LYS B 1 59 ? 8.984 -24.438 -6.785 1 98.56 59 LYS B N 1
ATOM 1698 C CA . LYS B 1 59 ? 8.008 -25.203 -7.566 1 98.56 59 LYS B CA 1
ATOM 1699 C C . LYS B 1 59 ? 6.684 -25.328 -6.816 1 98.56 59 LYS B C 1
ATOM 1701 O O . LYS B 1 59 ? 5.609 -25.234 -7.422 1 98.56 59 LYS B O 1
ATOM 1706 N N . ASP B 1 60 ? 6.73 -25.516 -5.512 1 98.56 60 ASP B N 1
ATOM 1707 C CA . ASP B 1 60 ? 5.527 -25.656 -4.699 1 98.56 60 ASP B CA 1
ATOM 1708 C C . ASP B 1 60 ? 4.793 -24.312 -4.582 1 98.56 60 ASP B C 1
ATOM 1710 O O . ASP B 1 60 ? 3.562 -24.281 -4.59 1 98.56 60 ASP B O 1
ATOM 1714 N N . PHE B 1 61 ? 5.539 -23.281 -4.484 1 98.62 61 PHE B N 1
ATOM 1715 C CA . PHE B 1 61 ? 4.945 -21.953 -4.418 1 98.62 61 PHE B CA 1
ATOM 1716 C C . PHE B 1 61 ? 4.168 -21.641 -5.695 1 98.62 61 PHE B C 1
ATOM 1718 O O . PHE B 1 61 ? 3.004 -21.25 -5.637 1 98.62 61 PHE B O 1
ATOM 1725 N N . VAL B 1 62 ? 4.785 -21.828 -6.809 1 98.75 62 VAL B N 1
ATOM 1726 C CA . VAL B 1 62 ? 4.148 -21.562 -8.094 1 98.75 62 VAL B CA 1
ATOM 1727 C C . VAL B 1 62 ? 2.922 -22.453 -8.266 1 98.75 62 VAL B C 1
ATOM 1729 O O . VAL B 1 62 ? 1.877 -22 -8.734 1 98.75 62 VAL B O 1
ATOM 1732 N N . ALA B 1 63 ? 3.051 -23.734 -7.82 1 98.38 63 ALA B N 1
ATOM 1733 C CA . ALA B 1 63 ? 1.925 -24.656 -7.902 1 98.38 63 ALA B CA 1
ATOM 1734 C C . ALA B 1 63 ? 0.758 -24.172 -7.043 1 98.38 63 ALA B C 1
ATOM 1736 O O . ALA B 1 63 ? -0.4 -24.25 -7.461 1 98.38 63 ALA B O 1
ATOM 1737 N N . MET B 1 64 ? 1.052 -23.734 -5.926 1 97.19 64 MET B N 1
ATOM 1738 C CA . MET B 1 64 ? 0.015 -23.234 -5.02 1 97.19 64 MET B CA 1
ATOM 1739 C C . MET B 1 64 ? -0.699 -22.031 -5.617 1 97.19 64 MET B C 1
ATOM 1741 O O . MET B 1 64 ? -1.929 -22 -5.684 1 97.19 64 MET B O 1
ATOM 1745 N N . VAL B 1 65 ? 0.065 -21.031 -6.09 1 97.31 65 VAL B N 1
ATOM 1746 C CA . VAL B 1 65 ? -0.49 -19.781 -6.59 1 97.31 65 VAL B CA 1
ATOM 1747 C C . VAL B 1 65 ? -1.275 -20.047 -7.871 1 97.31 65 VAL B C 1
ATOM 1749 O O . VAL B 1 65 ? -2.336 -19.453 -8.086 1 97.31 65 VAL B O 1
ATOM 1752 N N . SER B 1 66 ? -0.837 -20.953 -8.703 1 98.12 66 SER B N 1
ATOM 1753 C CA . SER B 1 66 ? -1.448 -21.203 -10 1 98.12 66 SER B CA 1
ATOM 1754 C C . SER B 1 66 ? -2.594 -22.203 -9.883 1 98.12 66 SER B C 1
ATOM 1756 O O . SER B 1 66 ? -3.223 -22.562 -10.891 1 98.12 66 SER B O 1
ATOM 1758 N N . ASP B 1 67 ? -2.85 -22.672 -8.734 1 97.56 67 ASP B N 1
ATOM 1759 C CA . ASP B 1 67 ? -3.881 -23.688 -8.516 1 97.56 67 ASP B CA 1
ATOM 1760 C C . ASP B 1 67 ? -5.242 -23.188 -9.008 1 97.56 67 ASP B C 1
ATOM 1762 O O . ASP B 1 67 ? -5.609 -22.047 -8.773 1 97.56 67 ASP B O 1
ATOM 1766 N N . PRO B 1 68 ? -6.09 -24.047 -9.617 1 96.38 68 PRO B N 1
ATOM 1767 C CA . PRO B 1 68 ? -7.406 -23.656 -10.117 1 96.38 68 PRO B CA 1
ATOM 1768 C C . PRO B 1 68 ? -8.375 -23.281 -8.992 1 96.38 68 PRO B C 1
ATOM 1770 O O . PRO B 1 68 ? -9.445 -22.719 -9.25 1 96.38 68 PRO B O 1
ATOM 1773 N N . GLY B 1 69 ? -8.102 -23.594 -7.832 1 95.38 69 GLY B N 1
ATOM 1774 C CA . GLY B 1 69 ? -8.898 -23.172 -6.691 1 95.38 69 GLY B CA 1
ATOM 1775 C C . GLY B 1 69 ? -8.453 -21.844 -6.105 1 95.38 69 GLY B C 1
ATOM 1776 O O . GLY B 1 69 ? -9.031 -21.375 -5.125 1 95.38 69 GLY B O 1
ATOM 1777 N N . PHE B 1 70 ? -7.391 -21.344 -6.645 1 96.19 70 PHE B N 1
ATOM 1778 C CA . PHE B 1 70 ? -6.805 -20.078 -6.18 1 96.19 70 PHE B CA 1
ATOM 1779 C C . PHE B 1 70 ? -6.598 -19.125 -7.34 1 96.19 70 PHE B C 1
ATOM 1781 O O . PHE B 1 70 ? -7.52 -18.875 -8.117 1 96.19 70 PHE B O 1
ATOM 1788 N N . VAL B 1 71 ? -5.445 -18.469 -7.512 1 97.25 71 VAL B N 1
ATOM 1789 C CA . VAL B 1 71 ? -5.273 -17.406 -8.5 1 97.25 71 VAL B CA 1
ATOM 1790 C C . VAL B 1 71 ? -5.305 -18 -9.906 1 97.25 71 VAL B C 1
ATOM 1792 O O . VAL B 1 71 ? -5.609 -17.297 -10.875 1 97.25 71 VAL B O 1
ATOM 1795 N N . GLY B 1 72 ? -5.07 -19.266 -10.031 1 98 72 GLY B N 1
ATOM 1796 C CA . GLY B 1 72 ? -5.09 -19.953 -11.32 1 98 72 GLY B CA 1
ATOM 1797 C C . GLY B 1 72 ? -6.496 -20.234 -11.82 1 98 72 GLY B C 1
ATOM 1798 O O . GLY B 1 72 ? -6.676 -20.734 -12.938 1 98 72 GLY B O 1
ATOM 1799 N N . ASP B 1 73 ? -7.496 -19.984 -11.031 1 97.81 73 ASP B N 1
ATOM 1800 C CA . ASP B 1 73 ? -8.883 -20.203 -11.438 1 97.81 73 ASP B CA 1
ATOM 1801 C C . ASP B 1 73 ? -9.227 -19.391 -12.68 1 97.81 73 ASP B C 1
ATOM 1803 O O . ASP B 1 73 ? -9.18 -18.156 -12.656 1 97.81 73 ASP B O 1
ATOM 1807 N N . PRO B 1 74 ? -9.609 -20.031 -13.766 1 97.06 74 PRO B N 1
ATOM 1808 C CA . PRO B 1 74 ? -9.883 -19.281 -14.992 1 97.06 74 PRO B CA 1
ATOM 1809 C C . PRO B 1 74 ? -11.125 -18.391 -14.875 1 97.06 74 PRO B C 1
ATOM 1811 O O . PRO B 1 74 ? -11.344 -17.516 -15.711 1 97.06 74 PRO B O 1
ATOM 1814 N N . LEU B 1 75 ? -11.945 -18.594 -13.914 1 98.12 75 LEU B N 1
ATOM 1815 C CA . LEU B 1 75 ? -13.156 -17.797 -13.75 1 98.12 75 LEU B CA 1
ATOM 1816 C C . LEU B 1 75 ? -12.875 -16.547 -12.938 1 98.12 75 LEU B C 1
ATOM 1818 O O . LEU B 1 75 ? -13.742 -15.68 -12.805 1 98.12 75 LEU B O 1
ATOM 1822 N N . VAL B 1 76 ? -11.68 -16.469 -12.391 1 98.38 76 VAL B N 1
ATOM 1823 C CA . VAL B 1 76 ? -11.312 -15.312 -11.57 1 98.38 76 VAL B CA 1
ATOM 1824 C C . VAL B 1 76 ? -10.344 -14.422 -12.336 1 98.38 76 VAL B C 1
ATOM 1826 O O . VAL B 1 76 ? -9.32 -14.891 -12.844 1 98.38 76 VAL B O 1
ATOM 1829 N N . VAL B 1 77 ? -10.688 -13.109 -12.5 1 98.62 77 VAL B N 1
ATOM 1830 C CA . VAL B 1 77 ? -9.75 -12.102 -12.992 1 98.62 77 VAL B CA 1
ATOM 1831 C C . VAL B 1 77 ? -9.312 -11.188 -11.852 1 98.62 77 VAL B C 1
ATOM 1833 O O . VAL B 1 77 ? -10.055 -11.008 -10.883 1 98.62 77 VAL B O 1
ATOM 1836 N N . SER B 1 78 ? -8.094 -10.742 -11.945 1 98.69 78 SER B N 1
ATOM 1837 C CA . SER B 1 78 ? -7.547 -9.992 -10.82 1 98.69 78 SER B CA 1
ATOM 1838 C C . SER B 1 78 ? -6.656 -8.852 -11.297 1 98.69 78 SER B C 1
ATOM 1840 O O . SER B 1 78 ? -6.27 -8.805 -12.469 1 98.69 78 SER B O 1
ATOM 1842 N N . GLN B 1 79 ? -6.395 -7.871 -10.453 1 98.81 79 GLN B N 1
ATOM 1843 C CA . GLN B 1 79 ? -5.312 -6.898 -10.539 1 98.81 79 GLN B CA 1
ATOM 1844 C C . GLN B 1 79 ? -4.637 -6.703 -9.188 1 98.81 79 GLN B C 1
ATOM 1846 O O . GLN B 1 79 ? -5.297 -6.348 -8.203 1 98.81 79 GLN B O 1
ATOM 1851 N N . HIS B 1 80 ? -3.375 -7.047 -9.078 1 98.81 80 HIS B N 1
ATOM 1852 C CA . HIS B 1 80 ? -2.529 -6.754 -7.926 1 98.81 80 HIS B CA 1
ATOM 1853 C C . HIS B 1 80 ? -1.797 -5.426 -8.109 1 98.81 80 HIS B C 1
ATOM 1855 O O . HIS B 1 80 ? -0.645 -5.402 -8.547 1 98.81 80 HIS B O 1
ATOM 1861 N N . PHE B 1 81 ? -2.498 -4.348 -7.719 1 98.69 81 PHE B N 1
ATOM 1862 C CA . PHE B 1 81 ? -2.066 -2.973 -7.945 1 98.69 81 PHE B CA 1
ATOM 1863 C C . PHE B 1 81 ? -1.142 -2.506 -6.828 1 98.69 81 PHE B C 1
ATOM 1865 O O . PHE B 1 81 ? -1.508 -2.553 -5.652 1 98.69 81 PHE B O 1
ATOM 1872 N N . ILE B 1 82 ? 0.056 -2.131 -7.262 1 98.81 82 ILE B N 1
ATOM 1873 C CA . ILE B 1 82 ? 1.088 -1.725 -6.312 1 98.81 82 ILE B CA 1
ATOM 1874 C C . ILE B 1 82 ? 1.13 -0.202 -6.219 1 98.81 82 ILE B C 1
ATOM 1876 O O . ILE B 1 82 ? 1.164 0.49 -7.238 1 98.81 82 ILE B O 1
ATOM 1880 N N . GLY B 1 83 ? 1.069 0.322 -4.973 1 98.44 83 GLY B N 1
ATOM 1881 C CA . GLY B 1 83 ? 1.229 1.744 -4.715 1 98.44 83 GLY B CA 1
ATOM 1882 C C . GLY B 1 83 ? 2.627 2.113 -4.25 1 98.44 83 GLY B C 1
ATOM 1883 O O . GLY B 1 83 ? 3.617 1.659 -4.828 1 98.44 83 GLY B O 1
ATOM 1884 N N . ALA B 1 84 ? 2.689 2.969 -3.236 1 98.56 84 ALA B N 1
ATOM 1885 C CA . ALA B 1 84 ? 3.975 3.396 -2.691 1 98.56 84 ALA B CA 1
ATOM 1886 C C . ALA B 1 84 ? 4.715 2.227 -2.047 1 98.56 84 ALA B C 1
ATOM 1888 O O . ALA B 1 84 ? 4.086 1.284 -1.555 1 98.56 84 ALA B O 1
ATOM 1889 N N . SER B 1 85 ? 6.016 2.373 -2.084 1 98.69 85 SER B N 1
ATOM 1890 C CA . SER B 1 85 ? 6.906 1.363 -1.519 1 98.69 85 SER B CA 1
ATOM 1891 C C . SER B 1 85 ? 7.98 2.002 -0.647 1 98.69 85 SER B C 1
ATOM 1893 O O . SER B 1 85 ? 8.344 3.164 -0.848 1 98.69 85 SER B O 1
ATOM 1895 N N . LYS B 1 86 ? 8.477 1.266 0.265 1 98.19 86 LYS B N 1
ATOM 1896 C CA . LYS B 1 86 ? 9.719 1.587 0.973 1 98.19 86 LYS B CA 1
ATOM 1897 C C . LYS B 1 86 ? 10.625 0.367 1.067 1 98.19 86 LYS B C 1
ATOM 1899 O O . LYS B 1 86 ? 10.164 -0.771 0.999 1 98.19 86 LYS B O 1
ATOM 1904 N N . TYR B 1 87 ? 11.93 0.639 1.189 1 98.44 87 TYR B N 1
ATOM 1905 C CA . TYR B 1 87 ? 12.938 -0.416 1.144 1 98.44 87 TYR B CA 1
ATOM 1906 C C . TYR B 1 87 ? 13.906 -0.294 2.311 1 98.44 87 TYR B C 1
ATOM 1908 O O . TYR B 1 87 ? 14.258 0.815 2.721 1 98.44 87 TYR B O 1
ATOM 1916 N N . GLU B 1 88 ? 14.344 -1.417 2.793 1 97.06 88 GLU B N 1
ATOM 1917 C CA . GLU B 1 88 ? 15.352 -1.522 3.844 1 97.06 88 GLU B CA 1
ATOM 1918 C C . GLU B 1 88 ? 16.391 -2.58 3.504 1 97.06 88 GLU B C 1
ATOM 1920 O O . GLU B 1 88 ? 16.047 -3.697 3.115 1 97.06 88 GLU B O 1
ATOM 1925 N N . ALA B 1 89 ? 17.656 -2.146 3.641 1 97.06 89 ALA B N 1
ATOM 1926 C CA . ALA B 1 89 ? 18.734 -3.115 3.482 1 97.06 89 ALA B CA 1
ATOM 1927 C C . ALA B 1 89 ? 19.062 -3.799 4.809 1 97.06 89 ALA B C 1
ATOM 1929 O O . ALA B 1 89 ? 19.281 -3.129 5.82 1 97.06 89 ALA B O 1
ATOM 1930 N N . LEU B 1 90 ? 19.094 -5.109 4.734 1 96.62 90 LEU B N 1
ATOM 1931 C CA . LEU B 1 90 ? 19.422 -5.879 5.926 1 96.62 90 LEU B CA 1
ATOM 1932 C C . LEU B 1 90 ? 20.922 -6.176 5.98 1 96.62 90 LEU B C 1
ATOM 1934 O O . LEU B 1 90 ? 21.594 -6.16 4.949 1 96.62 90 LEU B O 1
ATOM 1938 N N . SER B 1 91 ? 21.359 -6.473 7.176 1 94.12 91 SER B N 1
ATOM 1939 C CA . SER B 1 91 ? 22.781 -6.699 7.391 1 94.12 91 SER B CA 1
ATOM 1940 C C . SER B 1 91 ? 23.25 -7.98 6.707 1 94.12 91 SER B C 1
ATOM 1942 O O . SER B 1 91 ? 24.438 -8.133 6.406 1 94.12 91 SER B O 1
ATOM 1944 N N . ASP B 1 92 ? 22.391 -8.859 6.391 1 94.94 92 ASP B N 1
ATOM 1945 C CA . ASP B 1 92 ? 22.781 -10.125 5.773 1 94.94 92 ASP B CA 1
ATOM 1946 C C . ASP B 1 92 ? 22.719 -10.031 4.25 1 94.94 92 ASP B C 1
ATOM 1948 O O . ASP B 1 92 ? 22.828 -11.047 3.559 1 94.94 92 ASP B O 1
ATOM 1952 N N . GLY B 1 93 ? 22.5 -8.852 3.764 1 95.06 93 GLY B N 1
ATOM 1953 C CA . GLY B 1 93 ? 22.578 -8.633 2.328 1 95.06 93 GLY B CA 1
ATOM 1954 C C . GLY B 1 93 ? 21.219 -8.664 1.652 1 95.06 93 GLY B C 1
ATOM 1955 O O . GLY B 1 93 ? 21.094 -8.359 0.463 1 95.06 93 GLY B O 1
ATOM 1956 N N . ARG B 1 94 ? 20.219 -9.039 2.375 1 98.06 94 ARG B N 1
ATOM 1957 C CA . ARG B 1 94 ? 18.859 -9.062 1.824 1 98.06 94 ARG B CA 1
ATOM 1958 C C . ARG B 1 94 ? 18.234 -7.676 1.847 1 98.06 94 ARG B C 1
ATOM 1960 O O . ARG B 1 94 ? 18.766 -6.762 2.49 1 98.06 94 ARG B O 1
ATOM 1967 N N . ILE B 1 95 ? 17.219 -7.496 1.009 1 98.56 95 ILE B N 1
ATOM 1968 C CA . ILE B 1 95 ? 16.406 -6.277 1.023 1 98.56 95 ILE B CA 1
ATOM 1969 C C . ILE B 1 95 ? 14.969 -6.617 1.392 1 98.56 95 ILE B C 1
ATOM 1971 O O . ILE B 1 95 ? 14.414 -7.609 0.912 1 98.56 95 ILE B O 1
ATOM 1975 N N . ILE B 1 96 ? 14.375 -5.836 2.277 1 98.75 96 ILE B N 1
ATOM 1976 C CA . ILE B 1 96 ? 12.938 -5.863 2.535 1 98.75 96 ILE B CA 1
ATOM 1977 C C . ILE B 1 96 ? 12.258 -4.73 1.769 1 98.75 96 ILE B C 1
ATOM 1979 O O . ILE B 1 96 ? 12.695 -3.58 1.829 1 98.75 96 ILE B O 1
ATOM 1983 N N . GLY B 1 97 ? 11.32 -5.105 0.954 1 98.69 97 GLY B N 1
ATOM 1984 C CA . GLY B 1 97 ? 10.406 -4.141 0.37 1 98.69 97 GLY B CA 1
ATOM 1985 C C . GLY B 1 97 ? 9.008 -4.219 0.957 1 98.69 97 GLY B C 1
ATOM 1986 O O . GLY B 1 97 ? 8.445 -5.305 1.103 1 98.69 97 GLY B O 1
ATOM 1987 N N . THR B 1 98 ? 8.484 -3.111 1.39 1 98.81 98 THR B N 1
ATOM 1988 C CA . THR B 1 98 ? 7.102 -3.008 1.854 1 98.81 98 THR B CA 1
ATOM 1989 C C . THR B 1 98 ? 6.273 -2.156 0.898 1 98.81 98 THR B C 1
ATOM 1991 O O . THR B 1 98 ? 6.637 -1.019 0.596 1 98.81 98 THR B O 1
ATOM 1994 N N . HIS B 1 99 ? 5.207 -2.754 0.372 1 98.94 99 HIS B N 1
ATOM 1995 C CA . HIS B 1 99 ? 4.465 -2.186 -0.747 1 98.94 99 HIS B CA 1
ATOM 1996 C C . HIS B 1 99 ? 2.982 -2.053 -0.415 1 98.94 99 HIS B C 1
ATOM 1998 O O . HIS B 1 99 ? 2.359 -3.008 0.054 1 98.94 99 HIS B O 1
ATOM 2004 N N . GLN B 1 100 ? 2.432 -0.849 -0.631 1 98.88 100 GLN B N 1
ATOM 2005 C CA . GLN B 1 100 ? 0.974 -0.784 -0.64 1 98.88 100 GLN B CA 1
ATOM 2006 C C . GLN B 1 100 ? 0.39 -1.683 -1.728 1 98.88 100 GLN B C 1
ATOM 2008 O O . GLN B 1 100 ? 0.948 -1.784 -2.822 1 98.88 100 GLN B O 1
ATOM 2013 N N . LEU B 1 101 ? -0.748 -2.287 -1.375 1 98.81 101 LEU B N 1
ATOM 2014 C CA . LEU B 1 101 ? -1.353 -3.221 -2.318 1 98.81 101 LEU B CA 1
ATOM 2015 C C . LEU B 1 101 ? -2.873 -3.098 -2.307 1 98.81 101 LEU B C 1
ATOM 2017 O O . LEU B 1 101 ? -3.488 -3.07 -1.237 1 98.81 101 LEU B O 1
ATOM 2021 N N . ARG B 1 102 ? -3.465 -2.908 -3.414 1 98.69 102 ARG B N 1
ATOM 2022 C CA . ARG B 1 102 ? -4.867 -3.234 -3.652 1 98.69 102 ARG B CA 1
ATOM 2023 C C . ARG B 1 102 ? -5 -4.414 -4.609 1 98.69 102 ARG B C 1
ATOM 2025 O O . ARG B 1 102 ? -4.594 -4.328 -5.77 1 98.69 102 ARG B O 1
ATOM 2032 N N . ALA B 1 103 ? -5.504 -5.504 -4.152 1 98.56 103 ALA B N 1
ATOM 2033 C CA . ALA B 1 103 ? -5.773 -6.66 -5 1 98.56 103 ALA B CA 1
ATOM 2034 C C . ALA B 1 103 ? -7.258 -6.77 -5.328 1 98.56 103 ALA B C 1
ATOM 2036 O O . ALA B 1 103 ? -8.062 -7.137 -4.469 1 98.56 103 ALA B O 1
ATOM 2037 N N . ALA B 1 104 ? -7.629 -6.453 -6.531 1 98.62 104 ALA B N 1
ATOM 2038 C CA . ALA B 1 104 ? -9.016 -6.535 -6.992 1 98.62 104 ALA B CA 1
ATOM 2039 C C . ALA B 1 104 ? -9.281 -7.867 -7.684 1 98.62 104 ALA B C 1
ATOM 2041 O O . ALA B 1 104 ? -8.492 -8.312 -8.523 1 98.62 104 ALA B O 1
ATOM 2042 N N . HIS B 1 105 ? -10.375 -8.523 -7.277 1 98.56 105 HIS B N 1
ATOM 2043 C CA . HIS B 1 105 ? -10.773 -9.789 -7.879 1 98.56 105 HIS B CA 1
ATOM 2044 C C . HIS B 1 105 ? -12.242 -9.766 -8.305 1 98.56 105 HIS B C 1
ATOM 2046 O O . HIS B 1 105 ? -13.078 -9.18 -7.613 1 98.56 105 HIS B O 1
ATOM 2052 N N . GLN B 1 106 ? -12.469 -10.336 -9.398 1 98.62 106 GLN B N 1
ATOM 2053 C CA . GLN B 1 106 ? -13.82 -10.586 -9.875 1 98.62 106 GLN B CA 1
ATOM 2054 C C . GLN B 1 106 ? -13.977 -12.023 -10.375 1 98.62 106 GLN B C 1
ATOM 2056 O O . GLN B 1 106 ? -13.141 -12.508 -11.133 1 98.62 106 GLN B O 1
ATOM 2061 N N . ARG B 1 107 ? -14.977 -12.695 -9.867 1 98.5 107 ARG B N 1
ATOM 2062 C CA . ARG B 1 107 ? -15.312 -14.047 -10.312 1 98.5 107 ARG B CA 1
ATOM 2063 C C . ARG B 1 107 ? -16.516 -14.031 -11.258 1 98.5 107 ARG B C 1
ATOM 2065 O O . ARG B 1 107 ? -17.484 -13.32 -11.016 1 98.5 107 ARG B O 1
ATOM 2072 N N . TYR B 1 108 ? -16.453 -14.812 -12.266 1 98.56 108 TYR B N 1
ATOM 2073 C CA . TYR B 1 108 ? -17.562 -14.945 -13.211 1 98.56 108 TYR B CA 1
ATOM 2074 C C . TYR B 1 108 ? -18.266 -16.281 -13.047 1 98.56 108 TYR B C 1
ATOM 2076 O O . TYR B 1 108 ? -17.688 -17.234 -12.531 1 98.56 108 TYR B O 1
ATOM 2084 N N . THR B 1 109 ? -19.547 -16.344 -13.461 1 97.94 109 THR B N 1
ATOM 2085 C CA . THR B 1 109 ? -20.359 -17.547 -13.344 1 97.94 109 THR B CA 1
ATOM 2086 C C . THR B 1 109 ? -19.922 -18.594 -14.359 1 97.94 109 THR B C 1
ATOM 2088 O O . THR B 1 109 ? -20.266 -19.766 -14.227 1 97.94 109 THR B O 1
ATOM 2091 N N . GLY B 1 110 ? -19.141 -18.172 -15.438 1 97.5 110 GLY B N 1
ATOM 2092 C CA . GLY B 1 110 ? -18.719 -19.094 -16.484 1 97.5 110 GLY B CA 1
ATOM 2093 C C . GLY B 1 110 ? -17.609 -18.531 -17.359 1 97.5 110 GLY B C 1
ATOM 2094 O O . GLY B 1 110 ? -17.219 -17.375 -17.203 1 97.5 110 GLY B O 1
ATOM 2095 N N . PRO B 1 111 ? -17.156 -19.328 -18.328 1 96.31 111 PRO B N 1
ATOM 2096 C CA . PRO B 1 111 ? -15.977 -18.953 -19.125 1 96.31 111 PRO B CA 1
ATOM 2097 C C . PRO B 1 111 ? -16.266 -17.828 -20.109 1 96.31 111 PRO B C 1
ATOM 2099 O O . PRO B 1 111 ? -15.344 -17.172 -20.594 1 96.31 111 PRO B O 1
ATOM 2102 N N . ASP B 1 112 ? -17.531 -17.562 -20.469 1 97.06 112 ASP B N 1
ATOM 2103 C CA . ASP B 1 112 ? -17.859 -16.484 -21.391 1 97.06 112 ASP B CA 1
ATOM 2104 C C . ASP B 1 112 ? -17.703 -15.117 -20.734 1 97.06 112 ASP B C 1
ATOM 2106 O O . ASP B 1 112 ? -17.703 -14.086 -21.406 1 97.06 112 ASP B O 1
ATOM 2110 N N . LYS B 1 113 ? -17.609 -15.078 -19.328 1 96.81 113 LYS B N 1
ATOM 2111 C CA . LYS B 1 113 ? -17.344 -13.898 -18.516 1 96.81 113 LYS B CA 1
ATOM 2112 C C . LYS B 1 113 ? -18.391 -12.805 -18.766 1 96.81 113 LYS B C 1
ATOM 2114 O O . LYS B 1 113 ? -18.047 -11.625 -18.859 1 96.81 113 LYS B O 1
ATOM 2119 N N . LYS B 1 114 ? -19.562 -13.211 -18.891 1 97.94 114 LYS B N 1
ATOM 2120 C CA . LYS B 1 114 ? -20.641 -12.266 -19.156 1 97.94 114 LYS B CA 1
ATOM 2121 C C . LYS B 1 114 ? -21.344 -11.852 -17.875 1 97.94 114 LYS B C 1
ATOM 2123 O O . LYS B 1 114 ? -21.875 -10.75 -17.781 1 97.94 114 LYS B O 1
ATOM 2128 N N . THR B 1 115 ? -21.391 -12.703 -16.938 1 98.44 115 THR B N 1
ATOM 2129 C CA . THR B 1 115 ? -22.094 -12.445 -15.688 1 98.44 115 THR B CA 1
ATOM 2130 C C . THR B 1 115 ? -21.141 -12.539 -14.492 1 98.44 115 THR B C 1
ATOM 2132 O O . THR B 1 115 ? -20.453 -13.555 -14.32 1 98.44 115 THR B O 1
ATOM 2135 N N . VAL B 1 116 ? -21.078 -11.445 -13.766 1 98.5 116 VAL B N 1
ATOM 2136 C CA . VAL B 1 116 ? -20.25 -11.414 -12.562 1 98.5 116 VAL B CA 1
ATOM 2137 C C . VAL B 1 116 ? -20.969 -12.125 -11.422 1 98.5 116 VAL B C 1
ATOM 2139 O O . VAL B 1 116 ? -22.125 -11.828 -11.133 1 98.5 116 VAL B O 1
ATOM 2142 N N . GLU B 1 117 ? -20.234 -13.031 -10.805 1 98.25 117 GLU B N 1
ATOM 2143 C CA . GLU B 1 117 ? -20.75 -13.789 -9.672 1 98.25 117 GLU B CA 1
ATOM 2144 C C . GLU B 1 117 ? -20.391 -13.117 -8.344 1 98.25 117 GLU B C 1
ATOM 2146 O O . GLU B 1 117 ? -21.219 -13.047 -7.434 1 98.25 117 GLU B O 1
ATOM 2151 N N . ALA B 1 118 ? -19.219 -12.656 -8.227 1 98.12 118 ALA B N 1
ATOM 2152 C CA . ALA B 1 118 ? -18.734 -12.086 -6.973 1 98.12 118 ALA B CA 1
ATOM 2153 C C . ALA B 1 118 ? -17.562 -11.141 -7.219 1 98.12 118 ALA B C 1
ATOM 2155 O O . ALA B 1 118 ? -16.828 -11.289 -8.203 1 98.12 118 ALA B O 1
ATOM 2156 N N . LYS B 1 119 ? -17.438 -10.148 -6.395 1 98.12 119 LYS B N 1
ATOM 2157 C CA . LYS B 1 119 ? -16.281 -9.258 -6.316 1 98.12 119 LYS B CA 1
ATOM 2158 C C . LYS B 1 119 ? -15.641 -9.32 -4.934 1 98.12 119 LYS B C 1
ATOM 2160 O O . LYS B 1 119 ? -16.312 -9.617 -3.943 1 98.12 119 LYS B O 1
ATOM 2165 N N . GLY B 1 120 ? -14.391 -9.133 -4.883 1 96.75 120 GLY B N 1
ATOM 2166 C CA . GLY B 1 120 ? -13.617 -9.023 -3.656 1 96.75 120 GLY B CA 1
ATOM 2167 C C . GLY B 1 120 ? -12.336 -8.234 -3.832 1 96.75 120 GLY B C 1
ATOM 2168 O O . GLY B 1 120 ? -11.406 -8.695 -4.5 1 96.75 120 GLY B O 1
ATOM 2169 N N . HIS B 1 121 ? -12.32 -7.02 -3.271 1 97.75 121 HIS B N 1
ATOM 2170 C CA . HIS B 1 121 ? -11.172 -6.129 -3.406 1 97.75 121 HIS B CA 1
ATOM 2171 C C . HIS B 1 121 ? -10.469 -5.934 -2.068 1 97.75 121 HIS B C 1
ATOM 2173 O O . HIS B 1 121 ? -11.039 -5.359 -1.137 1 97.75 121 HIS B O 1
ATOM 2179 N N . CYS B 1 122 ? -9.227 -6.387 -2.049 1 97.56 122 CYS B N 1
ATOM 2180 C CA . CYS B 1 122 ? -8.43 -6.367 -0.824 1 97.56 122 CYS B CA 1
ATOM 2181 C C . CYS B 1 122 ? -7.57 -5.113 -0.75 1 97.56 122 CYS B C 1
ATOM 2183 O O . CYS B 1 122 ? -6.922 -4.742 -1.73 1 97.56 122 CYS B O 1
ATOM 2185 N N . HIS B 1 123 ? -7.605 -4.43 0.388 1 98.38 123 HIS B N 1
ATOM 2186 C CA . HIS B 1 123 ? -6.699 -3.34 0.727 1 98.38 123 HIS B CA 1
ATOM 2187 C C . HIS B 1 123 ? -5.668 -3.783 1.761 1 98.38 123 HIS B C 1
ATOM 2189 O O . HIS B 1 123 ? -6.02 -4.09 2.902 1 98.38 123 HIS B O 1
ATOM 2195 N N . ALA B 1 124 ? -4.434 -3.852 1.341 1 98.25 124 ALA B N 1
ATOM 2196 C CA . ALA B 1 124 ? -3.412 -4.543 2.123 1 98.25 124 ALA B CA 1
ATOM 2197 C C . ALA B 1 124 ? -2.047 -3.883 1.948 1 98.25 124 ALA B C 1
ATOM 2199 O O . ALA B 1 124 ? -1.926 -2.867 1.26 1 98.25 124 ALA B O 1
ATOM 2200 N N . VAL B 1 125 ? -1.113 -4.379 2.705 1 98.69 125 VAL B N 1
ATOM 2201 C CA . VAL B 1 125 ? 0.316 -4.16 2.504 1 98.69 125 VAL B CA 1
ATOM 2202 C C . VAL B 1 125 ? 1.018 -5.5 2.285 1 98.69 125 VAL B C 1
ATOM 2204 O O . VAL B 1 125 ? 0.677 -6.496 2.926 1 98.69 125 VAL B O 1
ATOM 2207 N N . MET B 1 126 ? 1.966 -5.461 1.348 1 98.81 126 MET B N 1
ATOM 2208 C CA . MET B 1 126 ? 2.77 -6.645 1.056 1 98.81 126 MET B CA 1
ATOM 2209 C C . MET B 1 126 ? 4.23 -6.418 1.427 1 98.81 126 MET B C 1
ATOM 2211 O O . MET B 1 126 ? 4.859 -5.477 0.939 1 98.81 126 MET B O 1
ATOM 2215 N N . GLN B 1 127 ? 4.734 -7.238 2.33 1 98.88 127 GLN B N 1
ATOM 2216 C CA . GLN B 1 127 ? 6.176 -7.266 2.566 1 98.88 127 GLN B CA 1
ATOM 2217 C C . GLN B 1 127 ? 6.852 -8.344 1.725 1 98.88 127 GLN B C 1
ATOM 2219 O O . GLN B 1 127 ? 6.504 -9.523 1.823 1 98.88 127 GLN B O 1
ATOM 2224 N N . HIS B 1 128 ? 7.754 -8 0.935 1 98.94 128 HIS B N 1
ATOM 2225 C CA . HIS B 1 128 ? 8.609 -8.906 0.178 1 98.94 128 HIS B CA 1
ATOM 2226 C C . HIS B 1 128 ? 10.016 -8.953 0.761 1 98.94 128 HIS B C 1
ATOM 2228 O O . HIS B 1 128 ? 10.531 -7.938 1.244 1 98.94 128 HIS B O 1
ATOM 2234 N N . THR B 1 129 ? 10.602 -10.086 0.711 1 98.88 129 THR B N 1
ATOM 2235 C CA . THR B 1 129 ? 12.031 -10.258 0.948 1 98.88 129 THR B CA 1
ATOM 2236 C C . THR B 1 129 ? 12.758 -10.633 -0.344 1 98.88 129 THR B C 1
ATOM 2238 O O . THR B 1 129 ? 12.297 -11.5 -1.089 1 98.88 129 THR B O 1
ATOM 2241 N N . TYR B 1 130 ? 13.82 -9.938 -0.581 1 98.88 130 TYR B N 1
ATOM 2242 C CA . TYR B 1 130 ? 14.617 -10.195 -1.774 1 98.88 130 TYR B CA 1
ATOM 2243 C C . TYR B 1 130 ? 16.016 -10.664 -1.403 1 98.88 130 TYR B C 1
ATOM 2245 O O . TYR B 1 130 ? 16.625 -10.148 -0.456 1 98.88 130 TYR B O 1
ATOM 2253 N N . ALA B 1 131 ? 16.547 -11.594 -2.143 1 98.81 131 ALA B N 1
ATOM 2254 C CA . ALA B 1 131 ? 17.906 -12.109 -1.943 1 98.81 131 ALA B CA 1
ATOM 2255 C C . ALA B 1 131 ? 18.641 -12.258 -3.273 1 98.81 131 ALA B C 1
ATOM 2257 O O . ALA B 1 131 ? 18.016 -12.531 -4.305 1 98.81 131 ALA B O 1
ATOM 2258 N N . LYS B 1 132 ? 19.891 -12.047 -3.201 1 97.88 132 LYS B N 1
ATOM 2259 C CA . LYS B 1 132 ? 20.703 -12.289 -4.387 1 97.88 132 LYS B CA 1
ATOM 2260 C C . LYS B 1 132 ? 21.109 -13.758 -4.492 1 97.88 132 LYS B C 1
ATOM 2262 O O . LYS B 1 132 ? 21.672 -14.32 -3.557 1 97.88 132 LYS B O 1
ATOM 2267 N N . ILE B 1 133 ? 20.719 -14.352 -5.543 1 97.5 133 ILE B N 1
ATOM 2268 C CA . ILE B 1 133 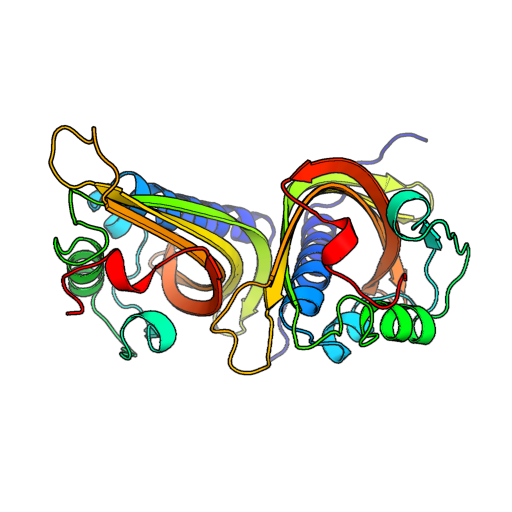? 21.109 -15.711 -5.902 1 97.5 133 ILE B CA 1
ATOM 2269 C C . ILE B 1 133 ? 21.938 -15.688 -7.184 1 97.5 133 ILE B C 1
ATOM 2271 O O . ILE B 1 133 ? 21.453 -15.305 -8.242 1 97.5 133 ILE B O 1
ATOM 2275 N N . ASP B 1 134 ? 23.234 -16.031 -7.047 1 96.25 134 ASP B N 1
ATOM 2276 C CA . ASP B 1 134 ? 24.156 -16.016 -8.18 1 96.25 134 ASP B CA 1
ATOM 2277 C C . ASP B 1 134 ? 24.203 -14.625 -8.82 1 96.25 134 ASP B C 1
ATOM 2279 O O . ASP B 1 134 ? 24.094 -14.5 -10.039 1 96.25 134 ASP B O 1
ATOM 2283 N N . GLY B 1 135 ? 24.141 -13.633 -8.086 1 96.62 135 GLY B N 1
ATOM 2284 C CA . GLY B 1 135 ? 24.359 -12.266 -8.531 1 96.62 135 GLY B CA 1
ATOM 2285 C C . GLY B 1 135 ? 23.078 -11.586 -9 1 96.62 135 GLY B C 1
ATOM 2286 O O . GLY B 1 135 ? 23.109 -10.422 -9.406 1 96.62 135 GLY B O 1
ATOM 2287 N N . LYS B 1 136 ? 21.969 -12.297 -8.922 1 98.19 136 LYS B N 1
ATOM 2288 C CA . LYS B 1 136 ? 20.703 -11.734 -9.383 1 98.19 136 LYS B CA 1
ATOM 2289 C C . LYS B 1 136 ? 19.688 -11.68 -8.25 1 98.19 136 LYS B C 1
ATOM 2291 O O . LYS B 1 136 ? 19.547 -12.633 -7.477 1 98.19 136 LYS B O 1
ATOM 2296 N N . TRP B 1 137 ? 19 -10.547 -8.133 1 98.81 137 TRP B N 1
ATOM 2297 C CA . TRP B 1 137 ? 17.953 -10.422 -7.137 1 98.81 137 TRP B CA 1
ATOM 2298 C C . TRP B 1 137 ? 16.781 -11.344 -7.465 1 98.81 137 TRP B C 1
ATOM 2300 O O . TRP B 1 137 ? 16.391 -11.469 -8.625 1 98.81 137 TRP B O 1
ATOM 2310 N N . LYS B 1 138 ? 16.219 -12.016 -6.449 1 98.94 138 LYS B N 1
ATOM 2311 C CA . LYS B 1 138 ? 15.055 -12.891 -6.523 1 98.94 138 LYS B CA 1
ATOM 2312 C C . LYS B 1 138 ? 14.094 -12.625 -5.371 1 98.94 138 LYS B C 1
ATOM 2314 O O . LYS B 1 138 ? 14.492 -12.078 -4.336 1 98.94 138 LYS B O 1
ATOM 2319 N N . LEU B 1 139 ? 12.859 -12.93 -5.574 1 98.94 139 LEU B N 1
ATOM 2320 C CA . LEU B 1 139 ? 11.875 -12.922 -4.496 1 98.94 139 LEU B CA 1
ATOM 2321 C C . LEU B 1 139 ? 12.07 -14.117 -3.566 1 98.94 139 LEU B C 1
ATOM 2323 O O . LEU B 1 139 ? 11.938 -15.266 -3.988 1 98.94 139 LEU B O 1
ATOM 2327 N N . ALA B 1 140 ? 12.352 -13.836 -2.299 1 98.94 140 ALA B N 1
ATOM 2328 C CA . ALA B 1 140 ? 12.719 -14.898 -1.368 1 98.94 140 ALA B CA 1
ATOM 2329 C C . ALA B 1 140 ? 11.703 -15.008 -0.234 1 98.94 140 ALA B C 1
ATOM 2331 O O . ALA B 1 140 ? 11.82 -15.875 0.631 1 98.94 140 ALA B O 1
ATOM 2332 N N . GLY B 1 141 ? 10.688 -14.188 -0.26 1 98.75 141 GLY B N 1
ATOM 2333 C CA . GLY B 1 141 ? 9.648 -14.281 0.752 1 98.75 141 GLY B CA 1
ATOM 2334 C C . GLY B 1 141 ? 8.539 -13.266 0.566 1 98.75 141 GLY B C 1
ATOM 2335 O O . GLY B 1 141 ? 8.734 -12.234 -0.086 1 98.75 141 GLY B O 1
ATOM 2336 N N . LEU B 1 142 ? 7.41 -13.562 1.101 1 98.31 142 LEU B N 1
ATOM 2337 C CA . LEU B 1 142 ? 6.309 -12.602 1.099 1 98.31 142 LEU B CA 1
ATOM 2338 C C . LEU B 1 142 ? 5.406 -12.812 2.311 1 98.31 142 LEU B C 1
ATOM 2340 O O . LEU B 1 142 ? 5.238 -13.938 2.783 1 98.31 142 LEU B O 1
ATOM 2344 N N . LYS B 1 143 ? 4.91 -11.727 2.771 1 98.62 143 LYS B N 1
ATOM 2345 C CA . LYS B 1 143 ? 4.027 -11.641 3.934 1 98.62 143 LYS B CA 1
ATOM 2346 C C . LYS B 1 143 ? 3.02 -10.508 3.781 1 98.62 143 LYS B C 1
ATOM 2348 O O . LYS B 1 143 ? 3.342 -9.344 4.035 1 98.62 143 LYS B O 1
ATOM 2353 N N . PRO B 1 144 ? 1.769 -10.867 3.393 1 98.12 144 PRO B N 1
ATOM 2354 C CA . PRO B 1 144 ? 0.738 -9.828 3.316 1 98.12 144 PRO B CA 1
ATOM 2355 C C . PRO B 1 144 ? 0.17 -9.461 4.688 1 98.12 144 PRO B C 1
ATOM 2357 O O . PRO B 1 144 ? 0.124 -10.305 5.586 1 98.12 144 PRO B O 1
ATOM 2360 N N . THR B 1 145 ? -0.161 -8.25 4.91 1 97.88 145 THR B N 1
ATOM 2361 C CA . THR B 1 145 ? -1.013 -7.738 5.98 1 97.88 145 THR B CA 1
ATOM 2362 C C . THR B 1 145 ? -2.309 -7.168 5.41 1 97.88 145 THR B C 1
ATOM 2364 O O . THR B 1 145 ? -2.285 -6.219 4.625 1 97.88 145 THR B O 1
ATOM 2367 N N . MET B 1 146 ? -3.391 -7.797 5.789 1 95.69 146 MET B N 1
ATOM 2368 C CA . MET B 1 146 ? -4.691 -7.379 5.273 1 95.69 146 MET B CA 1
ATOM 2369 C C . MET B 1 146 ? -5.348 -6.371 6.211 1 95.69 146 MET B C 1
ATOM 2371 O O . MET B 1 146 ? -5.473 -6.621 7.414 1 95.69 146 MET B O 1
ATOM 2375 N N . TYR B 1 147 ? -5.789 -5.223 5.648 1 96.5 147 TYR B N 1
ATOM 2376 C CA . TYR B 1 147 ? -6.457 -4.215 6.465 1 96.5 147 TYR B CA 1
ATOM 2377 C C . TYR B 1 147 ? -7.973 -4.352 6.367 1 96.5 147 TYR B C 1
ATOM 2379 O O . TYR B 1 147 ? -8.672 -4.355 7.387 1 96.5 147 TYR B O 1
ATOM 2387 N N . TRP B 1 148 ? -8.477 -4.43 5.223 1 96.44 148 TRP B N 1
ATOM 2388 C CA . TRP B 1 148 ? -9.922 -4.582 5.043 1 96.44 148 TRP B CA 1
ATOM 2389 C C . TRP B 1 148 ? -10.258 -4.957 3.604 1 96.44 148 TRP B C 1
ATOM 2391 O O . TRP B 1 148 ? -9.398 -4.887 2.721 1 96.44 148 TRP B O 1
ATOM 2401 N N . ASN B 1 149 ? -11.453 -5.48 3.326 1 95.88 149 ASN B N 1
ATOM 2402 C CA . ASN B 1 149 ? -11.953 -5.875 2.014 1 95.88 149 ASN B CA 1
ATOM 2403 C C . ASN B 1 149 ? -13.227 -5.121 1.649 1 95.88 149 ASN B C 1
ATOM 2405 O O . ASN B 1 149 ? -14.055 -4.832 2.518 1 95.88 149 ASN B O 1
ATOM 2409 N N . GLU B 1 150 ? -13.32 -4.801 0.369 1 95.75 150 GLU B N 1
ATOM 2410 C CA . GLU B 1 150 ? -14.617 -4.406 -0.187 1 95.75 150 GLU B CA 1
ATOM 2411 C C . GLU B 1 150 ? -15.32 -5.59 -0.843 1 95.75 150 GLU B C 1
ATOM 2413 O O . GLU B 1 150 ? -14.672 -6.441 -1.46 1 95.75 150 GLU B O 1
ATOM 2418 N N . HIS B 1 151 ? -16.609 -5.641 -0.728 1 94.62 151 HIS B N 1
ATOM 2419 C CA . HIS B 1 151 ? -17.438 -6.703 -1.277 1 94.62 151 HIS B CA 1
ATOM 2420 C C . HIS B 1 151 ? -17.203 -8.016 -0.542 1 94.62 151 HIS B C 1
ATOM 2422 O O . HIS B 1 151 ? -17.109 -8.039 0.687 1 94.62 151 HIS B O 1
ATOM 2428 N N . ASP B 1 152 ? -17.312 -9.195 -1.276 1 92.94 152 ASP B N 1
ATOM 2429 C CA . ASP B 1 152 ? -17.297 -10.5 -0.616 1 92.94 152 ASP B CA 1
ATOM 2430 C C . ASP B 1 152 ? -16.109 -11.336 -1.065 1 92.94 152 ASP B C 1
ATOM 2432 O O . ASP B 1 152 ? -16.25 -12.266 -1.859 1 92.94 152 ASP B O 1
ATOM 2436 N N . PHE B 1 153 ? -14.961 -11.055 -0.44 1 93.56 153 PHE B N 1
ATOM 2437 C CA . PHE B 1 153 ? -13.727 -11.727 -0.821 1 93.56 153 PHE B CA 1
ATOM 2438 C C . PHE B 1 153 ? -13.844 -13.227 -0.595 1 93.56 153 PHE B C 1
ATOM 2440 O O . PHE B 1 153 ? -13.281 -14.023 -1.354 1 93.56 153 PHE B O 1
ATOM 2447 N N . SER B 1 154 ? -14.57 -13.695 0.396 1 92.25 154 SER B N 1
ATOM 2448 C CA . SER B 1 154 ? -14.656 -15.109 0.769 1 92.25 154 SER B CA 1
ATOM 2449 C C . SER B 1 154 ? -15.32 -15.93 -0.332 1 92.25 154 SER B C 1
ATOM 2451 O O . SER B 1 154 ? -15.258 -17.156 -0.319 1 92.25 154 SER B O 1
ATOM 2453 N N . LYS B 1 155 ? -15.883 -15.266 -1.316 1 94.94 155 LYS B N 1
ATOM 2454 C CA . LYS B 1 155 ? -16.609 -15.953 -2.375 1 94.94 155 LYS B CA 1
ATOM 2455 C C . LYS B 1 155 ? -15.789 -16.031 -3.656 1 94.94 155 LYS B C 1
ATOM 2457 O O . LYS B 1 155 ? -16.25 -16.547 -4.672 1 94.94 155 LYS B O 1
ATOM 2462 N N . ILE B 1 156 ? -14.562 -15.492 -3.615 1 96.44 156 ILE B N 1
ATOM 2463 C CA . ILE B 1 156 ? -13.766 -15.359 -4.832 1 96.44 156 ILE B CA 1
ATOM 2464 C C . ILE B 1 156 ? -13.109 -16.688 -5.168 1 96.44 156 ILE B C 1
ATOM 2466 O O . ILE B 1 156 ? -13.242 -17.188 -6.289 1 96.44 156 ILE B O 1
ATOM 2470 N N . PHE B 1 157 ? -12.383 -17.281 -4.191 1 94.62 157 PHE B N 1
ATOM 2471 C CA . PHE B 1 157 ? -11.625 -18.5 -4.434 1 94.62 157 PHE B CA 1
ATOM 2472 C C . PHE B 1 157 ? -12.336 -19.703 -3.83 1 94.62 157 PHE B C 1
ATOM 2474 O O . PHE B 1 157 ? -12.695 -19.688 -2.65 1 94.62 157 PHE B O 1
ATOM 2481 N N . LYS B 1 158 ? -12.453 -20.75 -4.598 1 90.44 158 LYS B N 1
ATOM 2482 C CA . LYS B 1 158 ? -13.273 -21.891 -4.188 1 90.44 158 LYS B CA 1
ATOM 2483 C C . LYS B 1 158 ? -12.398 -23.031 -3.664 1 90.44 158 LYS B C 1
ATOM 2485 O O . LYS B 1 158 ? -12.914 -24.031 -3.141 1 90.44 158 LYS B O 1
ATOM 2490 N N . GLY B 1 159 ? -11.148 -22.953 -3.902 1 78.19 159 GLY B N 1
ATOM 2491 C CA . GLY B 1 159 ? -10.297 -24.016 -3.379 1 78.19 159 GLY B CA 1
ATOM 2492 C C . GLY B 1 159 ? -10.133 -23.953 -1.872 1 78.19 159 GLY B C 1
ATOM 2493 O O . GLY B 1 159 ? -9.758 -24.953 -1.245 1 78.19 159 GLY B O 1
ATOM 2494 N N . SER B 1 160 ? -10.055 -22.766 -1.326 1 56.62 160 SER B N 1
ATOM 2495 C CA . SER B 1 160 ? -9.93 -22.703 0.127 1 56.62 160 SER B CA 1
ATOM 2496 C C . SER B 1 160 ? -11.195 -23.219 0.811 1 56.62 160 SER B C 1
ATOM 2498 O O . SER B 1 160 ? -11.25 -23.281 2.041 1 56.62 160 SER B O 1
ATOM 2500 N N . GLN B 1 161 ? -12.219 -23.609 0.044 1 45.5 161 GLN B N 1
ATOM 2501 C CA . GLN B 1 161 ? -13.43 -24.141 0.665 1 45.5 161 GLN B CA 1
ATOM 2502 C C . GLN B 1 161 ? -13.328 -25.641 0.863 1 45.5 161 GLN B C 1
ATOM 2504 O O . GLN B 1 161 ? -12.672 -26.344 0.085 1 45.5 161 GLN B O 1
#

Nearest PDB structures (foldseek):
  5std-assembly1_A  TM=9.710E-01  e=1.786E-20  Pyricularia grisea
  1idp-assembly1_C  TM=9.655E-01  e=2.358E-18  Pyricularia grisea
  1std-assembly1_A  TM=9.571E-01  e=8.840E-18  Pyricularia grisea
  4l8o-assembly1_A  TM=8.885E-01  e=8.937E-08  [Clostridium] hylemonae DSM 15053
  4m4d-assembly1_A  TM=5.023E-01  e=3.258E-01  Mus musculus

pLDDT: mean 95.6, std 9.04, range [36.09, 98.94]